Protein AF-A0A3B0PJZ3-F1 (afdb_monomer)

Sequence (294 aa):
MEQTSKESIKQNYGLALLFCLISIWLLGYVFIRQQLILVLVLSAVFCGIHLFLFSYKISIPIILVFSLFVVYYFVYGYFQLEGISFKNLLDKIPKQYDLRMVIIDYLNTNPNKQSRGLLLLTLFNIKNNDNRLLYNHILNLSIAHLLVISGLHLSLINLLILRIFKNYKITGNFVSFSCLLFYSYLLNFSYGVLRVLLCLVLNLIFKRFFKNKNYKLISIASSGIILLFLNPYAFNNYSYILSYLSILVIYAIFQIKKLNNFVKSILASVVINFVLSGLIINGYGRINLLTIFW

Solvent-accessible surface area (backbone atoms only — not comparable to full-atom values): 15840 Å² total; per-residue (Å²): 124,65,66,65,54,54,54,56,51,31,68,34,63,27,59,54,39,41,53,49,41,52,53,53,44,55,43,50,61,38,51,80,69,67,39,62,68,58,42,53,52,54,51,52,52,48,52,53,52,40,53,71,61,28,37,63,88,58,27,53,62,50,51,49,56,49,50,53,49,54,53,50,49,54,52,43,64,73,68,61,51,85,78,66,42,78,62,58,58,56,70,68,52,58,62,94,75,33,65,56,51,52,53,51,55,59,47,62,68,48,84,52,49,62,62,36,21,49,50,37,26,50,75,43,61,45,86,46,85,61,24,44,66,61,49,49,52,33,49,65,49,45,46,44,73,79,53,36,78,42,31,62,58,54,49,50,53,42,52,51,42,40,59,74,26,59,90,42,59,70,59,20,50,51,51,34,50,51,54,51,50,55,53,27,58,52,43,64,55,42,59,29,42,45,41,47,56,41,28,55,56,37,36,60,54,34,48,72,77,38,86,51,95,48,29,62,46,36,16,49,26,49,29,52,48,51,46,38,71,66,33,64,71,41,66,77,35,64,52,38,46,55,56,55,53,44,51,52,44,41,54,61,42,69,64,47,79,92,55,55,72,68,59,34,53,52,52,28,38,54,51,39,37,57,64,47,43,61,56,40,37,75,74,68,73,61,87,42,84,52,41,72,78,103

InterPro domains:
  IPR004477 ComEC/Rec2-related protein [PF03772] (138-287)
  IPR004477 ComEC/Rec2-related protein [TIGR00360] (143-292)
  IPR052159 Bacterial competence-related DNA uptake protein [PTHR30619] (109-258)

Organism: Mycoplasmoides gallisepticum (NCBI:txid2096)

Secondary structure (DSSP, 8-state):
--HHHHHHHHT-HHHHHHHHHHHHHHHHHHHHTT-HHHHHHHHHHHHHHHHHHS-HHHHHHHHHHHHHHHHHHHHHHHTTGGG--HHHHHTTS-GGG-HHHHHHHHHHT-S-HHHHHHHHHHHH----TTTHHHHHHHHHTT-HHHHS--HHHHHHHHHHHHHHTTT-HHHHHHHHHHHHHHHHHHTTT-HHHHHHHHHHHHHHHHHHH--STTHHHHHHHHHHHHHHHH-GGGGG-HHHHHHHHHHHHHHHHHT-TTS-HHHHHHHHHHHHHHHHHHHHHHHHS---GGGGG-

pLDDT: mean 79.63, std 10.43, range [33.59, 95.12]

Structure (mmCIF, N/CA/C/O backbone):
data_AF-A0A3B0PJZ3-F1
#
_entry.id   AF-A0A3B0PJZ3-F1
#
loop_
_atom_site.group_PDB
_atom_site.id
_atom_site.type_symbol
_atom_site.label_atom_id
_atom_site.label_alt_id
_atom_site.label_comp_id
_atom_site.label_asym_id
_atom_site.label_entity_id
_atom_site.label_seq_id
_atom_site.pdbx_PDB_ins_code
_atom_site.Cartn_x
_atom_site.Cartn_y
_atom_site.Cartn_z
_atom_site.occupancy
_atom_site.B_iso_or_equiv
_atom_site.auth_seq_id
_atom_site.auth_comp_id
_atom_site.auth_asym_id
_atom_site.auth_atom_id
_atom_site.pdbx_PDB_model_num
ATOM 1 N N . MET A 1 1 ? -11.511 4.856 35.136 1.00 42.50 1 MET A N 1
ATOM 2 C CA . MET A 1 1 ? -10.821 5.254 33.880 1.00 42.50 1 MET A CA 1
ATOM 3 C C . MET A 1 1 ? -10.259 4.067 33.079 1.00 42.50 1 MET A C 1
ATOM 5 O O . MET A 1 1 ? -10.087 4.199 31.875 1.00 42.50 1 MET A O 1
ATOM 9 N N . GLU A 1 2 ? -10.011 2.908 33.702 1.00 35.28 2 GLU A N 1
ATOM 10 C CA . GLU A 1 2 ? -9.532 1.679 33.033 1.00 35.28 2 GLU A CA 1
ATOM 11 C C . GLU A 1 2 ? -10.647 0.793 32.441 1.00 35.28 2 GLU A C 1
ATOM 13 O O . GLU A 1 2 ? -10.456 0.155 31.408 1.00 35.28 2 GLU A O 1
ATOM 18 N N . GLN A 1 3 ? -11.844 0.780 33.039 1.00 33.59 3 GLN A N 1
ATOM 19 C CA . GLN A 1 3 ? -12.990 0.037 32.490 1.00 33.59 3 GLN A CA 1
ATOM 20 C C . GLN A 1 3 ? -13.442 0.592 31.130 1.00 33.59 3 GLN A C 1
ATOM 22 O O . GLN A 1 3 ? -13.688 -0.174 30.201 1.00 33.59 3 GLN A O 1
ATOM 27 N N . THR A 1 4 ? -13.416 1.918 30.958 1.00 44.09 4 THR A N 1
ATOM 28 C CA . THR A 1 4 ? -13.804 2.571 29.699 1.00 44.09 4 THR A CA 1
ATOM 29 C C . THR A 1 4 ? -12.812 2.314 28.558 1.00 44.09 4 THR A C 1
ATOM 31 O O . THR A 1 4 ? -13.204 2.320 27.391 1.00 44.09 4 THR A O 1
ATOM 34 N N . SER A 1 5 ? -11.531 2.041 28.849 1.00 52.41 5 SER A N 1
ATOM 35 C CA . SER A 1 5 ? -10.544 1.688 27.819 1.00 52.41 5 SER A CA 1
ATOM 36 C C . SER A 1 5 ? -10.672 0.225 27.376 1.00 52.41 5 SER A C 1
ATOM 38 O O . SER A 1 5 ? -10.665 -0.036 26.171 1.00 52.41 5 SER A O 1
ATOM 40 N N . LYS A 1 6 ? -10.878 -0.721 28.305 1.00 50.84 6 LYS A N 1
ATOM 41 C CA . LYS A 1 6 ? -11.103 -2.143 27.978 1.00 50.84 6 LYS A CA 1
ATOM 42 C C . LYS A 1 6 ? -12.397 -2.371 27.191 1.00 50.84 6 LYS A C 1
ATOM 44 O O . LYS A 1 6 ? -12.385 -3.128 26.220 1.00 50.84 6 LYS A O 1
ATOM 49 N N . GLU A 1 7 ? -13.485 -1.684 27.537 1.00 53.22 7 GLU A N 1
ATOM 50 C CA . GLU A 1 7 ? -14.736 -1.744 26.763 1.00 53.22 7 GLU A CA 1
ATOM 51 C C . GLU A 1 7 ? -14.574 -1.168 25.349 1.00 53.22 7 GLU A C 1
ATOM 53 O O . GLU A 1 7 ? -15.080 -1.747 24.385 1.00 53.22 7 GLU A O 1
ATOM 58 N N . SER A 1 8 ? -13.781 -0.097 25.196 1.00 60.38 8 SER A N 1
ATOM 59 C CA . SER A 1 8 ? -13.500 0.504 23.884 1.00 60.38 8 SER A CA 1
ATOM 60 C C . SER A 1 8 ? -12.724 -0.420 22.937 1.00 60.38 8 SER A C 1
ATOM 62 O O . SER A 1 8 ? -12.911 -0.351 21.722 1.00 60.38 8 SER A O 1
ATOM 64 N N . ILE A 1 9 ? -11.881 -1.311 23.475 1.00 59.50 9 ILE A N 1
ATOM 65 C CA . ILE A 1 9 ? -11.122 -2.297 22.690 1.00 59.50 9 ILE A CA 1
ATOM 66 C C . ILE A 1 9 ? -12.021 -3.482 22.318 1.00 59.50 9 ILE A C 1
ATOM 68 O O . ILE A 1 9 ? -12.052 -3.876 21.151 1.00 59.50 9 ILE A O 1
ATOM 72 N N . LYS A 1 10 ? -12.821 -3.990 23.269 1.00 60.56 10 LYS A N 1
ATOM 73 C CA . LYS A 1 10 ? -13.720 -5.142 23.057 1.00 60.56 10 LYS A CA 1
ATOM 74 C C . LYS A 1 10 ? -14.783 -4.924 21.973 1.00 60.56 10 LYS A C 1
ATOM 76 O O . LYS A 1 10 ? -15.317 -5.910 21.458 1.00 60.56 10 LYS A O 1
ATOM 81 N N . GLN A 1 11 ? -15.087 -3.668 21.635 1.00 66.44 11 GLN A N 1
ATOM 82 C CA . GLN A 1 11 ? -16.048 -3.283 20.592 1.00 66.44 11 GLN A CA 1
ATOM 83 C C . GLN A 1 11 ? -15.396 -2.739 19.303 1.00 66.44 11 GLN A C 1
ATOM 85 O O . GLN A 1 11 ? -16.087 -2.244 18.408 1.00 66.44 11 GLN A O 1
ATOM 90 N N . ASN A 1 12 ? -14.067 -2.811 19.168 1.00 72.38 12 ASN A N 1
ATOM 91 C CA . ASN A 1 12 ? -13.367 -2.226 18.028 1.00 72.38 12 ASN A CA 1
ATOM 92 C C . ASN A 1 12 ? -13.223 -3.203 16.846 1.00 72.38 12 ASN A C 1
ATOM 94 O O . ASN A 1 12 ? -12.200 -3.865 16.678 1.00 72.38 12 ASN A O 1
ATOM 98 N N . TYR A 1 13 ? -14.231 -3.217 15.972 1.00 70.38 13 TYR A N 1
ATOM 99 C CA . TYR A 1 13 ? -14.267 -4.025 14.743 1.00 70.38 13 TYR A CA 1
ATOM 100 C C . TYR A 1 13 ? -13.044 -3.851 13.826 1.00 70.38 13 TYR A C 1
ATOM 102 O O . TYR A 1 13 ? -12.601 -4.811 13.204 1.00 70.38 13 TYR A O 1
ATOM 110 N N . GLY A 1 14 ? -12.477 -2.641 13.736 1.00 67.19 14 GLY A N 1
ATOM 111 C CA . GLY A 1 14 ? -11.299 -2.390 12.898 1.00 67.19 14 GLY A CA 1
ATOM 112 C C . GLY A 1 14 ? -10.047 -3.087 13.430 1.00 67.19 14 GLY A C 1
ATOM 113 O O . GLY A 1 14 ? -9.287 -3.660 12.658 1.00 67.19 14 GLY A O 1
ATOM 114 N N . LEU A 1 15 ? -9.870 -3.085 14.753 1.00 71.19 15 LEU A N 1
ATOM 115 C CA . LEU A 1 15 ? -8.796 -3.814 15.432 1.00 71.19 15 LEU A CA 1
ATOM 116 C C . LEU A 1 15 ? -8.931 -5.321 15.255 1.00 71.19 15 LEU A C 1
ATOM 118 O O . LEU A 1 15 ? -7.950 -5.993 14.953 1.00 71.19 15 LEU A O 1
ATOM 122 N N . ALA A 1 16 ? -10.148 -5.827 15.421 1.00 71.69 16 ALA A N 1
ATOM 123 C CA . ALA A 1 16 ? -10.442 -7.244 15.291 1.00 71.69 16 ALA A CA 1
ATOM 124 C C . ALA A 1 16 ? -10.154 -7.752 13.865 1.00 71.69 16 ALA A C 1
ATOM 126 O O . ALA A 1 16 ? -9.471 -8.756 13.679 1.00 71.69 16 ALA A O 1
ATOM 127 N N . LEU A 1 17 ? -10.565 -6.995 12.840 1.00 73.44 17 LEU A N 1
ATOM 128 C CA . LEU A 1 17 ? -10.257 -7.322 11.444 1.00 73.44 17 LEU A CA 1
ATOM 129 C C . LEU A 1 17 ? -8.764 -7.219 11.116 1.00 73.44 17 LEU A C 1
ATOM 131 O O . LEU A 1 17 ? -8.256 -8.033 10.350 1.00 73.44 17 LEU A O 1
ATOM 135 N N . LEU A 1 18 ? -8.048 -6.246 11.685 1.00 72.38 18 LEU A N 1
ATOM 136 C CA . LEU A 1 18 ? -6.593 -6.164 11.534 1.00 72.38 18 LEU A CA 1
ATOM 137 C C . LEU A 1 18 ? -5.899 -7.378 12.160 1.00 72.38 18 LEU A C 1
ATOM 139 O O . LEU A 1 18 ? -4.996 -7.943 11.549 1.00 72.38 18 LEU A O 1
ATOM 143 N N . PHE A 1 19 ? -6.349 -7.809 13.340 1.00 74.19 19 PHE A N 1
ATOM 144 C CA . PHE A 1 19 ? -5.836 -9.010 13.994 1.00 74.19 19 PHE A CA 1
ATOM 145 C C . PHE A 1 19 ? -6.105 -10.266 13.149 1.00 74.19 19 PHE A C 1
ATOM 147 O O . PHE A 1 19 ? -5.211 -11.088 12.953 1.00 74.19 19 PHE A O 1
ATOM 154 N N . CYS A 1 20 ? -7.298 -10.363 12.555 1.00 75.38 20 CYS A N 1
ATOM 155 C CA . CYS A 1 20 ? -7.634 -11.409 11.592 1.00 75.38 20 CYS A CA 1
ATOM 156 C C . CYS A 1 20 ? -6.710 -11.390 10.367 1.00 75.38 20 CYS A C 1
ATOM 158 O O . CYS A 1 20 ? -6.125 -12.413 10.025 1.00 75.38 20 CYS A O 1
ATOM 160 N N . LEU A 1 21 ? -6.475 -10.229 9.756 1.00 75.94 21 LEU A N 1
ATOM 161 C CA . LEU A 1 21 ? -5.569 -10.115 8.612 1.00 75.94 21 LEU A CA 1
ATOM 162 C C . LEU A 1 21 ? -4.146 -10.606 8.933 1.00 75.94 21 LEU A C 1
ATOM 164 O O . LEU A 1 21 ? -3.554 -11.309 8.117 1.00 75.94 21 LEU A O 1
ATOM 168 N N . ILE A 1 22 ? -3.610 -10.286 10.118 1.00 73.38 22 ILE A N 1
ATOM 169 C CA . ILE A 1 22 ? -2.287 -10.771 10.557 1.00 73.38 22 ILE A CA 1
ATOM 170 C C . ILE A 1 22 ? -2.285 -12.291 10.686 1.00 73.38 22 ILE A C 1
ATOM 172 O O . ILE A 1 22 ? -1.360 -12.954 10.225 1.00 73.38 22 ILE A O 1
ATOM 176 N N . SER A 1 23 ? -3.319 -12.848 11.312 1.00 71.19 23 SER A N 1
ATOM 177 C CA . SER A 1 23 ? -3.411 -14.293 11.512 1.00 71.19 23 SER A CA 1
ATOM 178 C C . SER A 1 23 ? -3.513 -15.059 10.194 1.00 71.19 23 SER A C 1
ATOM 180 O O . SER A 1 23 ? -2.847 -16.078 10.027 1.00 71.19 23 SER A O 1
ATOM 182 N N . ILE A 1 24 ? -4.265 -14.526 9.226 1.00 73.75 24 ILE A N 1
ATOM 183 C CA . ILE A 1 24 ? -4.358 -15.089 7.879 1.00 73.75 24 ILE A CA 1
ATOM 184 C C . ILE A 1 24 ? -2.993 -15.013 7.187 1.00 73.75 24 ILE A C 1
ATOM 186 O O . ILE A 1 24 ? -2.567 -15.980 6.562 1.00 73.75 24 ILE A O 1
ATOM 190 N N . TRP A 1 25 ? -2.281 -13.892 7.325 1.00 72.62 25 TRP A N 1
ATOM 191 C CA . TRP A 1 25 ? -0.941 -13.734 6.760 1.00 72.62 25 TRP A CA 1
ATOM 192 C C . TRP A 1 25 ? 0.058 -14.758 7.329 1.00 72.62 25 TRP A C 1
ATOM 194 O O . TRP A 1 25 ? 0.773 -15.405 6.562 1.00 72.62 25 TRP A O 1
ATOM 204 N N . LEU A 1 26 ? 0.060 -14.964 8.652 1.00 69.50 26 LEU A N 1
ATOM 205 C CA . LEU A 1 26 ? 0.905 -15.963 9.319 1.00 69.50 26 LEU A CA 1
ATOM 206 C C . LEU A 1 26 ? 0.589 -17.392 8.856 1.00 69.50 26 LEU A C 1
ATOM 208 O O . LEU A 1 26 ? 1.503 -18.175 8.608 1.00 69.50 26 LEU A O 1
ATOM 212 N N . LEU A 1 27 ? -0.691 -17.728 8.693 1.00 68.69 27 LEU A N 1
ATOM 213 C CA . LEU A 1 27 ? -1.106 -19.044 8.198 1.00 68.69 27 LEU A CA 1
ATOM 214 C C . LEU A 1 27 ? -0.755 -19.263 6.731 1.00 68.69 27 LEU A C 1
ATOM 216 O O . LEU A 1 27 ? -0.314 -20.356 6.378 1.00 68.69 27 LEU A O 1
ATOM 220 N N . GLY A 1 28 ? -0.888 -18.220 5.908 1.00 68.00 28 GLY A N 1
ATOM 221 C CA . GLY A 1 28 ? -0.392 -18.189 4.534 1.00 68.00 28 GLY A CA 1
ATOM 222 C C . GLY A 1 28 ? 1.058 -18.663 4.462 1.00 68.00 28 GLY A C 1
ATOM 223 O O . GLY A 1 28 ? 1.383 -19.636 3.781 1.00 68.00 28 GLY A O 1
ATOM 224 N N . TYR A 1 29 ? 1.919 -18.027 5.260 1.00 68.44 29 TYR A N 1
ATOM 225 C CA . TYR A 1 29 ? 3.343 -18.349 5.317 1.00 68.44 29 TYR A CA 1
ATOM 226 C C . TYR A 1 29 ? 3.628 -19.804 5.734 1.00 68.44 29 TYR A C 1
ATOM 228 O O . TYR A 1 29 ? 4.496 -20.459 5.153 1.00 68.44 29 TYR A O 1
ATOM 236 N N . VAL A 1 30 ? 2.893 -20.328 6.718 1.00 68.44 30 VAL A N 1
ATOM 237 C CA . VAL A 1 30 ? 3.093 -21.689 7.248 1.00 68.44 30 VAL A CA 1
ATOM 238 C C . VAL A 1 30 ? 2.588 -22.777 6.295 1.00 68.44 30 VAL A C 1
ATOM 240 O O . VAL A 1 30 ? 3.212 -23.833 6.177 1.00 68.44 30 VAL A O 1
ATOM 243 N N . PHE A 1 31 ? 1.496 -22.538 5.576 1.00 67.50 31 PHE A N 1
ATOM 244 C CA . PHE A 1 31 ? 0.949 -23.519 4.637 1.00 67.50 31 PHE A CA 1
ATOM 245 C C . PHE A 1 31 ? 1.859 -23.766 3.430 1.00 67.50 31 PHE A C 1
ATOM 247 O O . PHE A 1 31 ? 1.976 -24.909 3.003 1.00 67.50 31 PHE A O 1
ATOM 254 N N . ILE A 1 32 ? 2.556 -22.744 2.901 1.00 64.38 32 ILE A N 1
ATOM 255 C CA . ILE A 1 32 ? 3.547 -22.954 1.821 1.00 64.38 32 ILE A CA 1
ATOM 256 C C . ILE A 1 32 ? 4.638 -23.934 2.257 1.00 64.38 32 ILE A C 1
ATOM 258 O O . ILE A 1 32 ? 5.158 -24.695 1.446 1.00 64.38 32 ILE A O 1
ATOM 262 N N . ARG A 1 33 ? 4.975 -23.945 3.549 1.00 68.25 33 ARG A N 1
ATOM 263 C CA . ARG A 1 33 ? 5.949 -24.877 4.129 1.00 68.25 33 ARG A CA 1
ATOM 264 C C . ARG A 1 33 ? 5.360 -26.277 4.370 1.00 68.25 33 ARG A C 1
ATOM 266 O O . ARG A 1 33 ? 6.049 -27.109 4.948 1.00 68.25 33 ARG A O 1
ATOM 273 N N . GLN A 1 34 ? 4.108 -26.524 3.966 1.00 66.50 34 GLN A N 1
ATOM 274 C CA . GLN A 1 34 ? 3.351 -27.772 4.132 1.00 66.50 34 GLN A CA 1
ATOM 275 C C . GLN A 1 34 ? 3.249 -28.267 5.588 1.00 66.50 34 GLN A C 1
ATOM 277 O O . GLN A 1 34 ? 3.034 -29.448 5.852 1.00 66.50 34 GLN A O 1
ATOM 282 N N . GLN A 1 35 ? 3.356 -27.367 6.570 1.00 72.88 35 GLN A N 1
ATOM 283 C CA . GLN A 1 35 ? 3.294 -27.720 7.991 1.00 72.88 35 GLN A CA 1
ATOM 284 C C . GLN A 1 35 ? 1.852 -27.678 8.519 1.00 72.88 35 GLN A C 1
ATOM 286 O O . GLN A 1 35 ? 1.493 -26.817 9.322 1.00 72.88 35 GLN A O 1
ATOM 291 N N . LEU A 1 36 ? 1.013 -28.619 8.077 1.00 69.94 36 LEU A N 1
ATOM 292 C CA . LEU A 1 36 ? -0.428 -28.657 8.391 1.00 69.94 36 LEU A CA 1
ATOM 293 C C . LEU A 1 36 ? -0.742 -28.656 9.898 1.00 69.94 36 LEU A C 1
ATOM 295 O O . LEU A 1 36 ? -1.679 -27.994 10.338 1.00 69.94 36 LEU A O 1
ATOM 299 N N . ILE A 1 37 ? 0.070 -29.340 10.707 1.00 72.69 37 ILE A N 1
ATOM 300 C CA . ILE A 1 37 ? -0.100 -29.371 12.169 1.00 72.69 37 ILE A CA 1
ATOM 301 C C . ILE A 1 37 ? 0.100 -27.971 12.763 1.00 72.69 37 ILE A C 1
ATOM 303 O O . ILE A 1 37 ? -0.683 -27.533 13.603 1.00 72.69 37 ILE A O 1
ATOM 307 N N . LEU A 1 38 ? 1.106 -27.233 12.287 1.00 74.69 38 LEU A N 1
ATOM 308 C CA . LEU A 1 38 ? 1.380 -25.878 12.757 1.00 74.69 38 LEU A CA 1
ATOM 309 C C . LEU A 1 38 ? 0.262 -24.905 12.346 1.00 74.69 38 LEU A C 1
ATOM 311 O O . LEU A 1 38 ? -0.098 -24.033 13.135 1.00 74.69 38 LEU A O 1
ATOM 315 N N . VAL A 1 39 ? -0.338 -25.094 11.163 1.00 73.31 39 VAL A N 1
ATOM 316 C CA . VAL A 1 39 ? -1.534 -24.348 10.723 1.00 73.31 39 VAL A CA 1
ATOM 317 C C . VAL A 1 39 ? -2.684 -24.550 11.713 1.00 73.31 39 VAL A C 1
ATOM 319 O O . VAL A 1 39 ? -3.269 -23.573 12.183 1.00 73.31 39 VAL A O 1
ATOM 322 N N . LEU A 1 40 ? -2.977 -25.799 12.087 1.00 74.38 40 LEU A N 1
ATOM 323 C CA . LEU A 1 40 ? -4.051 -26.115 13.034 1.00 74.38 40 LEU A CA 1
ATOM 324 C C . LEU A 1 40 ? -3.779 -25.525 14.425 1.00 74.38 40 LEU A C 1
ATOM 326 O O . LEU A 1 40 ? -4.654 -24.862 14.985 1.00 74.38 40 LEU A O 1
ATOM 330 N N . VAL A 1 41 ? -2.560 -25.671 14.950 1.00 79.19 41 VAL A N 1
ATOM 331 C CA . VAL A 1 41 ? -2.178 -25.107 16.256 1.00 79.19 41 VAL A CA 1
ATOM 332 C C . VAL A 1 41 ? -2.304 -23.580 16.259 1.00 79.19 41 VAL A C 1
ATOM 334 O O . VAL A 1 41 ? -2.945 -23.018 17.147 1.00 79.19 41 VAL A O 1
ATOM 337 N N . LEU A 1 42 ? -1.765 -22.894 15.246 1.00 77.88 42 LEU A N 1
ATOM 338 C CA . LEU A 1 42 ? -1.856 -21.433 15.149 1.00 77.88 42 LEU A CA 1
ATOM 339 C C . LEU A 1 42 ? -3.301 -20.954 14.978 1.00 77.88 42 LEU A C 1
ATOM 341 O O . LEU A 1 42 ? -3.671 -19.923 15.539 1.00 77.88 42 LEU A O 1
ATOM 345 N N . SER A 1 43 ? -4.129 -21.710 14.253 1.00 75.44 43 SER A N 1
ATOM 346 C CA . SER A 1 43 ? -5.551 -21.399 14.089 1.00 75.44 43 SER A CA 1
ATOM 347 C C . SER A 1 43 ? -6.320 -21.479 15.417 1.00 75.44 43 SER A C 1
ATOM 349 O O . SER A 1 43 ? -7.117 -20.587 15.718 1.00 75.44 43 SER A O 1
ATOM 351 N N . ALA A 1 44 ? -6.021 -22.479 16.255 1.00 76.62 44 ALA A N 1
ATOM 352 C CA . ALA A 1 44 ? -6.618 -22.634 17.579 1.00 76.62 44 ALA A CA 1
ATOM 353 C C . ALA A 1 44 ? -6.172 -21.513 18.532 1.00 76.62 44 ALA A C 1
ATOM 355 O O . ALA A 1 44 ? -7.006 -20.891 19.197 1.00 76.62 44 ALA A O 1
ATOM 356 N N . VAL A 1 45 ? -4.871 -21.193 18.534 1.00 81.44 45 VAL A N 1
ATOM 357 C CA . VAL A 1 45 ? -4.308 -20.075 19.308 1.00 81.44 45 VAL A CA 1
ATOM 358 C C . VAL A 1 45 ? -4.953 -18.750 18.894 1.00 81.44 45 VAL A C 1
ATOM 360 O O . VAL A 1 45 ? -5.364 -17.972 19.756 1.00 81.44 45 VAL A O 1
ATOM 363 N N . PHE A 1 46 ? -5.117 -18.505 17.590 1.00 80.25 46 PHE A N 1
ATOM 364 C CA . PHE A 1 46 ? -5.793 -17.309 17.088 1.00 80.25 46 PHE A CA 1
ATOM 365 C C . PHE A 1 46 ? -7.236 -17.207 17.591 1.00 80.25 46 PHE A C 1
ATOM 367 O O . PHE A 1 46 ? -7.618 -16.161 18.120 1.00 80.25 46 PHE A O 1
ATOM 374 N N . CYS A 1 47 ? -8.024 -18.280 17.471 1.00 77.38 47 CYS A N 1
ATOM 375 C CA . CYS A 1 47 ? -9.413 -18.286 17.930 1.00 77.38 47 CYS A CA 1
ATOM 376 C C . CYS A 1 47 ? -9.508 -17.988 19.435 1.00 77.38 47 CYS A C 1
ATOM 378 O O . CYS A 1 47 ? -10.325 -17.160 19.846 1.00 77.38 47 CYS A O 1
ATOM 380 N N . GLY A 1 48 ? -8.627 -18.593 20.241 1.00 76.56 48 GLY A N 1
ATOM 381 C CA . GLY A 1 48 ? -8.544 -18.343 21.682 1.00 76.56 48 GLY A CA 1
ATOM 382 C C . GLY A 1 48 ? -8.205 -16.888 22.017 1.00 76.56 48 GLY A C 1
ATOM 383 O O . GLY A 1 48 ? -8.925 -16.243 22.784 1.00 76.56 48 GLY A O 1
ATOM 384 N N . ILE A 1 49 ? -7.162 -16.328 21.393 1.00 79.12 49 ILE A N 1
ATOM 385 C CA . ILE A 1 49 ? -6.758 -14.928 21.609 1.00 79.12 49 ILE A CA 1
ATOM 386 C C . ILE A 1 49 ? -7.863 -13.963 21.161 1.00 79.12 49 ILE A C 1
ATOM 388 O O . ILE A 1 49 ? -8.137 -12.972 21.840 1.00 79.12 49 ILE A O 1
ATOM 392 N N . HIS A 1 50 ? -8.536 -14.242 20.044 1.00 79.38 50 HIS A N 1
ATOM 393 C CA . HIS A 1 50 ? -9.585 -13.368 19.528 1.00 79.38 50 HIS A CA 1
ATOM 394 C C . HIS A 1 50 ? -10.816 -13.338 20.449 1.00 79.38 50 HIS A C 1
ATOM 396 O O . HIS A 1 50 ? -11.359 -12.262 20.711 1.00 79.38 50 HIS A O 1
ATOM 402 N N . LEU A 1 51 ? -11.236 -14.489 20.985 1.00 80.31 51 LEU A N 1
ATOM 403 C CA . LEU A 1 51 ? -12.308 -14.571 21.988 1.00 80.31 51 LEU A CA 1
ATOM 404 C C . LEU A 1 51 ? -11.935 -13.875 23.305 1.00 80.31 51 LEU A C 1
ATOM 406 O O . LEU A 1 51 ? -12.806 -13.309 23.962 1.00 80.31 51 LEU A O 1
ATOM 410 N N . PHE A 1 52 ? -10.651 -13.877 23.670 1.00 80.12 52 PHE A N 1
ATOM 411 C CA . PHE A 1 52 ? -10.156 -13.182 24.857 1.00 80.12 52 PHE A CA 1
ATOM 412 C C . PHE A 1 52 ? -10.138 -11.652 24.687 1.00 80.12 52 PHE A C 1
ATOM 414 O O . PHE A 1 52 ? -10.564 -10.913 25.580 1.00 80.12 52 PHE A O 1
ATOM 421 N N . LEU A 1 53 ? -9.659 -11.164 23.537 1.00 74.56 53 LEU A N 1
ATOM 422 C CA . LEU A 1 53 ? -9.484 -9.731 23.274 1.00 74.56 53 LEU A CA 1
ATOM 423 C C . LEU A 1 53 ? -10.789 -9.011 22.896 1.00 74.56 53 LEU A C 1
ATOM 425 O O . LEU A 1 53 ? -10.960 -7.840 23.247 1.00 74.56 53 LEU A O 1
ATOM 429 N N . PHE A 1 54 ? -11.709 -9.681 22.196 1.00 80.00 54 PHE A N 1
ATOM 430 C CA . PHE A 1 54 ? -12.911 -9.062 21.627 1.00 80.00 54 PHE A CA 1
ATOM 431 C C . PHE A 1 54 ? -14.202 -9.714 22.122 1.00 80.00 54 PHE A C 1
ATOM 433 O O . PHE A 1 54 ? -14.240 -10.875 22.515 1.00 80.00 54 PHE A O 1
ATOM 440 N N . SER A 1 55 ? -15.299 -8.953 22.096 1.00 78.88 55 SER A N 1
ATOM 441 C CA . SER A 1 55 ? -16.618 -9.491 22.450 1.00 78.88 55 SER A CA 1
ATOM 442 C C . SER A 1 55 ? -17.066 -10.595 21.482 1.00 78.88 55 SER A C 1
ATOM 444 O O . SER A 1 55 ? -16.779 -10.533 20.287 1.00 78.88 55 SER A O 1
ATOM 446 N N . TYR A 1 56 ? -17.831 -11.579 21.973 1.00 77.62 56 TYR A N 1
ATOM 447 C CA . TYR A 1 56 ? -18.299 -12.722 21.171 1.00 77.62 56 TYR A CA 1
ATOM 448 C C . TYR A 1 56 ? -19.046 -12.302 19.892 1.00 77.62 56 TYR A C 1
ATOM 450 O O . TYR A 1 56 ? -18.880 -12.931 18.852 1.00 77.62 56 TYR A O 1
ATOM 458 N N . LYS A 1 57 ? -19.795 -11.188 19.934 1.00 76.38 57 LYS A N 1
ATOM 459 C CA . LYS A 1 57 ? -20.503 -10.619 18.772 1.00 76.38 57 LYS A CA 1
ATOM 460 C C . LYS A 1 57 ? -19.561 -10.238 17.623 1.00 76.38 57 LYS A C 1
ATOM 462 O O . LYS A 1 57 ? -19.973 -10.267 16.470 1.00 76.38 57 LYS A O 1
ATOM 467 N N . ILE A 1 58 ? -18.316 -9.877 17.937 1.00 78.69 58 ILE A N 1
ATOM 468 C CA . ILE A 1 58 ? -17.267 -9.534 16.967 1.00 78.69 58 ILE A CA 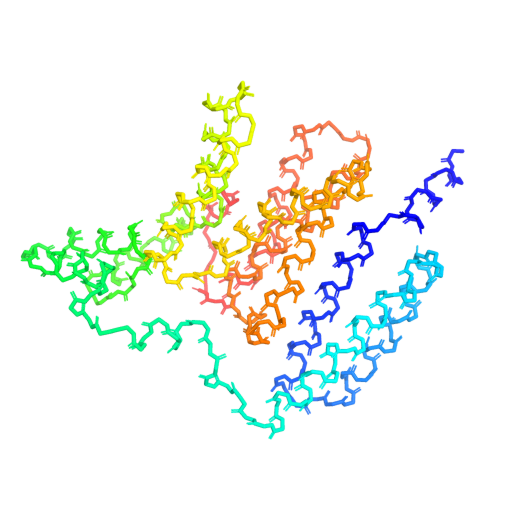1
ATOM 469 C C . ILE A 1 58 ? -16.422 -10.765 16.634 1.00 78.69 58 ILE A C 1
ATOM 471 O O . ILE A 1 58 ? -16.082 -10.987 15.476 1.00 78.69 58 ILE A O 1
ATOM 475 N N . SER A 1 59 ? -16.096 -11.575 17.640 1.00 78.06 59 SER A N 1
ATOM 476 C CA . SER A 1 59 ? -15.208 -12.727 17.480 1.00 78.06 59 SER A CA 1
ATOM 477 C C . SER A 1 59 ? -15.802 -13.829 16.616 1.00 78.06 59 SER A C 1
ATOM 479 O O . SER A 1 59 ? -15.108 -14.334 15.743 1.00 78.06 59 SER A O 1
ATOM 481 N N . ILE A 1 60 ? -17.080 -14.167 16.798 1.00 79.62 60 ILE A N 1
ATOM 482 C CA . ILE A 1 60 ? -17.737 -15.242 16.041 1.00 79.62 60 ILE A CA 1
ATOM 483 C C . ILE A 1 60 ? -17.690 -15.004 14.519 1.00 79.62 60 ILE A C 1
ATOM 485 O O . ILE A 1 60 ? -17.178 -15.876 13.817 1.00 79.62 60 ILE A O 1
ATOM 489 N N . PRO A 1 61 ? -18.146 -13.856 13.968 1.00 80.50 61 PRO A N 1
ATOM 490 C CA . PRO A 1 61 ? -18.106 -13.652 12.519 1.00 80.50 61 PRO A CA 1
ATOM 491 C C . PRO A 1 61 ? -16.675 -13.610 11.969 1.00 80.50 61 PRO A C 1
ATOM 493 O O . PRO A 1 61 ? -16.437 -14.071 10.856 1.00 80.50 61 PRO A O 1
ATOM 496 N N . ILE A 1 62 ? -15.708 -13.104 12.739 1.00 79.44 62 ILE A N 1
ATOM 497 C CA . ILE A 1 62 ? -14.305 -13.049 12.308 1.00 79.44 62 ILE A CA 1
ATOM 498 C C . ILE A 1 62 ? -13.673 -14.440 12.278 1.00 79.44 62 ILE A C 1
ATOM 500 O O . ILE A 1 62 ? -12.997 -14.778 11.309 1.00 79.44 62 ILE A O 1
ATOM 504 N N . ILE A 1 63 ? -13.928 -15.263 13.296 1.00 81.12 63 ILE A N 1
ATOM 505 C CA . ILE A 1 63 ? -13.491 -16.663 13.326 1.00 81.12 63 ILE A CA 1
ATOM 506 C C . ILE A 1 63 ? -14.128 -17.443 12.170 1.00 81.12 63 ILE A C 1
ATOM 508 O O . ILE A 1 63 ? -13.456 -18.259 11.547 1.00 81.12 63 ILE A O 1
ATOM 512 N N . LEU A 1 64 ? -15.384 -17.152 11.820 1.00 84.44 64 LEU A N 1
ATOM 513 C CA . LEU A 1 64 ? -16.048 -17.773 10.675 1.00 84.44 64 LEU A CA 1
ATOM 514 C C . LEU A 1 64 ? -15.351 -17.401 9.356 1.00 84.44 64 LEU A C 1
ATOM 516 O O . LEU A 1 64 ? -14.959 -18.296 8.609 1.00 84.44 64 LEU A O 1
ATOM 520 N N . VAL A 1 65 ? -15.105 -16.111 9.098 1.00 80.50 65 VAL A N 1
ATOM 521 C CA . VAL A 1 65 ? -14.347 -15.656 7.912 1.00 80.50 65 VAL A CA 1
ATOM 522 C C . VAL A 1 65 ? -12.961 -16.299 7.856 1.00 80.50 65 VAL A C 1
ATOM 524 O O . VAL A 1 65 ? -12.517 -16.740 6.798 1.00 80.50 65 VAL A O 1
ATOM 527 N N . PHE A 1 66 ? -12.291 -16.391 8.999 1.00 79.50 66 PHE A N 1
ATOM 528 C CA . PHE A 1 66 ? -10.991 -17.033 9.119 1.00 79.50 66 PHE A CA 1
ATOM 529 C C . PHE A 1 66 ? -11.044 -18.534 8.806 1.00 79.50 66 PHE A C 1
ATOM 531 O O . PHE A 1 66 ? -10.217 -19.029 8.048 1.00 79.50 66 PHE A O 1
ATOM 538 N N . SER A 1 67 ? -12.044 -19.253 9.321 1.00 80.75 67 SER A N 1
ATOM 539 C CA . SER A 1 67 ? -12.234 -20.677 9.027 1.00 80.75 67 SER A CA 1
ATOM 540 C C . SER A 1 67 ? -12.509 -20.924 7.540 1.00 80.75 67 SER A C 1
ATOM 542 O O . SER A 1 67 ? -11.896 -21.810 6.946 1.00 80.75 67 SER A O 1
ATOM 544 N N . LEU A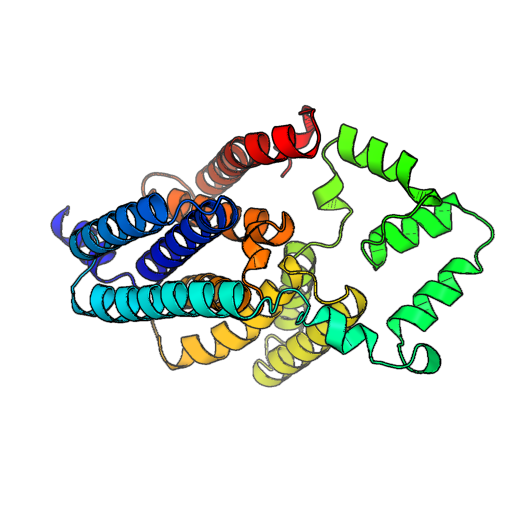 1 68 ? -13.333 -20.079 6.905 1.00 85.19 68 LEU A N 1
ATOM 545 C CA . LEU A 1 68 ? -13.556 -20.106 5.458 1.00 85.19 68 LEU A CA 1
ATOM 546 C C . LEU A 1 68 ? -12.254 -19.883 4.690 1.00 85.19 68 LEU A C 1
ATOM 548 O O . LEU A 1 68 ? -12.029 -20.533 3.674 1.00 85.19 68 LEU A O 1
ATOM 552 N N . PHE A 1 69 ? -11.383 -18.999 5.180 1.00 79.94 69 PHE A N 1
ATOM 553 C CA . PHE A 1 69 ? -10.081 -18.757 4.569 1.00 79.94 69 PHE A CA 1
ATOM 554 C C . PHE A 1 69 ? -9.163 -19.985 4.655 1.00 79.94 69 PHE A C 1
ATOM 556 O O . PHE A 1 69 ? -8.504 -20.334 3.677 1.00 79.94 69 PHE A O 1
ATOM 563 N N . VAL A 1 70 ? -9.140 -20.672 5.801 1.00 78.06 70 VAL A N 1
ATOM 564 C CA . VAL A 1 70 ? -8.368 -21.914 5.965 1.00 78.06 70 VAL A CA 1
ATOM 565 C C . VAL A 1 70 ? -8.862 -22.979 4.986 1.00 78.06 70 VAL A C 1
ATOM 567 O O . VAL A 1 70 ? -8.053 -23.549 4.255 1.00 78.06 70 VAL A O 1
ATOM 570 N N . VAL A 1 71 ? -10.180 -23.198 4.905 1.00 83.62 71 VAL A N 1
ATOM 571 C CA . VAL A 1 71 ? -10.780 -24.144 3.945 1.00 83.62 71 VAL A CA 1
ATOM 572 C C . VAL A 1 71 ? -10.444 -23.751 2.507 1.00 83.62 71 VAL A C 1
ATOM 574 O O . VAL A 1 71 ? -10.007 -24.598 1.730 1.00 83.62 71 VAL A O 1
ATOM 577 N N . TYR A 1 72 ? -10.591 -22.469 2.161 1.00 82.75 72 TYR A N 1
ATOM 578 C CA . TYR A 1 72 ? -10.243 -21.947 0.841 1.00 82.75 72 TYR A CA 1
ATOM 579 C C . TYR A 1 72 ? -8.807 -22.299 0.460 1.00 82.75 72 TYR A C 1
ATOM 581 O O . TYR A 1 72 ? -8.556 -22.724 -0.664 1.00 82.75 72 TYR A O 1
ATOM 589 N N . TYR A 1 73 ? -7.870 -22.185 1.398 1.00 77.19 73 TYR A N 1
ATOM 590 C CA . TYR A 1 73 ? -6.473 -22.442 1.101 1.00 77.19 73 TYR A CA 1
ATOM 591 C C . TYR A 1 73 ? -6.159 -23.926 0.898 1.00 77.19 73 TYR A C 1
ATOM 593 O O . TYR A 1 73 ? -5.424 -24.273 -0.027 1.00 77.19 73 TYR A O 1
ATOM 601 N N . PHE A 1 74 ? -6.793 -24.805 1.681 1.00 77.44 74 PHE A N 1
ATOM 602 C CA . PHE A 1 74 ? -6.754 -26.250 1.439 1.00 77.44 74 PHE A CA 1
ATOM 603 C C . PHE A 1 74 ? -7.280 -26.610 0.047 1.00 77.44 74 PHE A C 1
ATOM 605 O O . PHE A 1 74 ? -6.615 -27.343 -0.684 1.00 77.44 74 PHE A O 1
ATOM 612 N N . VAL A 1 75 ? -8.435 -26.062 -0.341 1.00 81.56 75 VAL A N 1
ATOM 613 C CA . VAL A 1 75 ? -9.028 -26.276 -1.671 1.00 81.56 75 VAL A CA 1
ATOM 614 C C . VAL A 1 75 ? -8.093 -25.754 -2.763 1.00 81.56 75 VAL A C 1
ATOM 616 O O . VAL A 1 75 ? -7.801 -26.467 -3.720 1.00 81.56 75 VAL A O 1
ATOM 619 N N . TYR A 1 76 ? -7.571 -24.538 -2.607 1.00 75.88 76 TYR A N 1
ATOM 620 C CA . TYR A 1 76 ? -6.678 -23.917 -3.584 1.00 75.88 76 TYR A CA 1
ATOM 621 C C . TYR A 1 76 ? -5.394 -24.730 -3.802 1.00 75.88 76 TYR A C 1
ATOM 623 O O . TYR A 1 76 ? -4.975 -24.917 -4.946 1.00 75.88 76 TYR A O 1
ATOM 631 N N . GLY A 1 77 ? -4.794 -25.241 -2.720 1.00 72.75 77 GLY A N 1
ATOM 632 C CA . GLY A 1 77 ? -3.624 -26.119 -2.785 1.00 72.75 77 GLY A CA 1
ATOM 633 C C . GLY A 1 77 ? -3.932 -27.479 -3.415 1.00 72.75 77 GLY A C 1
ATOM 634 O O . GLY A 1 77 ? -3.145 -27.965 -4.223 1.00 72.75 77 GLY A O 1
ATOM 635 N N . TYR A 1 78 ? -5.093 -28.067 -3.108 1.00 75.69 78 TYR A N 1
ATOM 636 C CA . TYR A 1 78 ? -5.518 -29.353 -3.673 1.00 75.69 78 TYR A CA 1
ATOM 637 C C . TYR A 1 78 ? -5.743 -29.283 -5.191 1.00 75.69 78 TYR A C 1
ATOM 639 O O . TYR A 1 78 ? -5.297 -30.161 -5.924 1.00 75.69 78 TYR A O 1
ATOM 647 N N . PHE A 1 79 ? -6.390 -28.218 -5.675 1.00 77.00 79 PHE A N 1
ATOM 648 C CA . PHE A 1 79 ? -6.695 -28.032 -7.099 1.00 77.00 79 PHE A CA 1
ATOM 649 C C . PHE A 1 79 ? -5.562 -27.379 -7.913 1.00 77.00 79 PHE A C 1
ATOM 651 O O . PHE A 1 79 ? -5.758 -27.118 -9.098 1.00 77.00 79 PHE A O 1
ATOM 658 N N . GLN A 1 80 ? -4.399 -27.099 -7.308 1.00 69.06 80 GLN A N 1
ATOM 659 C CA . GLN A 1 80 ? -3.238 -26.481 -7.972 1.00 69.06 80 GLN A CA 1
ATOM 660 C C . GLN A 1 80 ? -3.600 -25.229 -8.795 1.00 69.06 80 GLN A C 1
ATOM 662 O O . GLN A 1 80 ? -3.082 -24.999 -9.888 1.00 69.06 80 GLN A O 1
ATOM 667 N N . LEU A 1 81 ? -4.484 -24.375 -8.267 1.00 64.50 81 LEU A N 1
ATOM 668 C CA . LEU A 1 81 ? -4.994 -23.189 -8.976 1.00 64.50 81 LEU A CA 1
ATOM 669 C C . LEU A 1 81 ? -3.962 -22.050 -9.100 1.00 64.50 81 LEU A C 1
ATOM 671 O O . LEU A 1 81 ? -4.319 -20.902 -9.355 1.00 64.50 81 LEU A O 1
ATOM 675 N N . GLU A 1 82 ? -2.669 -22.350 -8.964 1.00 61.81 82 GLU A N 1
ATOM 676 C CA . GLU A 1 82 ? -1.543 -21.407 -8.948 1.00 61.81 82 GLU A CA 1
ATOM 677 C C . GLU A 1 82 ? -1.494 -20.488 -10.183 1.00 61.81 82 GLU A C 1
ATOM 679 O O . GLU A 1 82 ? -0.954 -19.383 -10.121 1.00 61.81 82 GLU A O 1
ATOM 684 N N . GLY A 1 83 ? -2.115 -20.916 -11.287 1.00 55.72 83 GLY A N 1
ATOM 685 C CA . GLY A 1 83 ? -2.197 -20.195 -12.555 1.00 55.72 83 GLY A CA 1
ATOM 686 C C . GLY A 1 83 ? -3.397 -19.256 -12.736 1.00 55.72 83 GLY A C 1
ATOM 687 O O . GLY A 1 83 ? -3.536 -18.692 -13.821 1.00 55.72 83 GLY A O 1
ATOM 688 N N . ILE A 1 84 ? -4.279 -19.053 -11.755 1.00 56.56 84 ILE A N 1
ATOM 689 C CA . ILE A 1 84 ? -5.418 -18.124 -11.905 1.00 56.56 84 ILE A CA 1
ATOM 690 C C . ILE A 1 84 ? -5.110 -16.834 -11.149 1.00 56.56 84 ILE A C 1
ATOM 692 O O . ILE A 1 84 ? -5.482 -16.651 -9.996 1.00 56.56 84 ILE A O 1
ATOM 696 N N . SER A 1 85 ? -4.411 -15.914 -11.811 1.00 61.91 85 SER A N 1
ATOM 697 C CA . SER A 1 85 ? -4.187 -14.568 -11.283 1.00 61.91 85 SER A CA 1
ATOM 698 C C . SER A 1 85 ? -4.858 -13.521 -12.170 1.00 61.91 85 SER A C 1
ATOM 700 O O . SER A 1 85 ? -4.994 -13.712 -13.378 1.00 61.91 85 SER A O 1
ATOM 702 N N . PHE A 1 86 ? -5.244 -12.380 -11.590 1.00 61.75 86 PHE A N 1
ATOM 703 C CA . PHE A 1 86 ? -5.774 -11.234 -12.347 1.00 61.75 86 PHE A CA 1
ATOM 704 C C . PHE A 1 86 ? -4.829 -10.803 -13.483 1.00 61.75 86 PHE A C 1
ATOM 706 O O . PHE A 1 86 ? -5.272 -10.377 -14.544 1.00 61.75 86 PHE A O 1
ATOM 713 N N . LYS A 1 87 ? -3.522 -10.984 -13.278 1.00 64.69 87 LYS A N 1
ATOM 714 C CA . LYS A 1 87 ? -2.480 -10.752 -14.278 1.00 64.69 87 LYS A CA 1
ATOM 715 C C . LYS A 1 87 ? -2.627 -11.683 -15.487 1.00 64.69 87 LYS A C 1
ATOM 717 O O . LYS A 1 87 ? -2.595 -11.214 -16.614 1.00 64.69 87 LYS A O 1
ATOM 722 N N . ASN A 1 88 ? -2.931 -12.957 -15.257 1.00 66.69 88 ASN A N 1
ATOM 723 C CA . ASN A 1 88 ? -3.134 -13.929 -16.333 1.00 66.69 88 ASN A CA 1
ATOM 724 C C . ASN A 1 88 ? -4.420 -13.655 -17.135 1.00 66.69 88 ASN A C 1
ATOM 726 O O . ASN A 1 88 ? -4.539 -14.113 -18.266 1.00 66.69 88 ASN A O 1
ATOM 730 N N . LEU A 1 89 ? -5.387 -12.913 -16.576 1.00 66.38 89 LEU A N 1
ATOM 731 C CA . LEU A 1 89 ? -6.545 -12.417 -17.330 1.00 66.38 89 LEU A CA 1
ATOM 732 C C . LEU A 1 89 ? -6.170 -11.245 -18.243 1.00 66.38 89 LEU A C 1
ATOM 734 O O . LEU A 1 89 ? -6.651 -11.185 -19.370 1.00 66.38 89 LEU A O 1
ATOM 738 N N . LEU A 1 90 ? -5.303 -10.341 -17.784 1.00 69.25 90 LEU A N 1
ATOM 739 C CA . LEU A 1 90 ? -4.787 -9.235 -18.600 1.00 69.25 90 LEU A CA 1
ATOM 740 C C . LEU A 1 90 ? -3.880 -9.735 -19.722 1.00 69.25 90 LEU A C 1
ATOM 742 O O . LEU A 1 90 ? -3.971 -9.235 -20.836 1.00 69.25 90 LEU A O 1
ATOM 746 N N . ASP A 1 91 ? -3.093 -10.778 -19.461 1.00 72.19 91 ASP A N 1
ATOM 747 C CA . ASP A 1 91 ? -2.223 -11.402 -20.463 1.00 72.19 91 ASP A CA 1
ATOM 748 C C . ASP A 1 91 ? -3.016 -12.073 -21.612 1.00 72.19 91 ASP A C 1
ATOM 750 O O . ASP A 1 91 ? -2.439 -12.397 -22.650 1.00 72.19 91 ASP A O 1
ATOM 754 N N . LYS A 1 92 ? -4.342 -12.256 -21.467 1.00 76.81 92 LYS A N 1
ATOM 755 C CA . LYS A 1 92 ? -5.235 -12.709 -22.553 1.00 76.81 92 LYS A CA 1
ATOM 756 C C . LYS A 1 92 ? -5.642 -11.588 -23.513 1.00 76.81 92 LYS A C 1
ATOM 758 O O . LYS A 1 92 ? -6.167 -11.889 -24.584 1.00 76.81 92 LYS A O 1
ATOM 763 N N . ILE A 1 93 ? -5.453 -10.319 -23.144 1.00 77.31 93 ILE A N 1
ATOM 764 C CA . ILE A 1 93 ? -5.760 -9.190 -24.025 1.00 77.31 93 ILE A CA 1
ATOM 765 C C . ILE A 1 93 ? -4.735 -9.201 -25.170 1.00 77.31 93 ILE A C 1
ATOM 767 O O . ILE A 1 93 ? -3.530 -9.219 -24.908 1.00 77.31 93 ILE A O 1
ATOM 771 N N . PRO A 1 94 ? -5.165 -9.192 -26.446 1.00 78.69 94 PRO A N 1
ATOM 772 C CA . PRO A 1 94 ? -4.227 -9.160 -27.557 1.00 78.69 94 PRO A CA 1
ATOM 773 C C . PRO A 1 94 ? -3.358 -7.903 -27.479 1.00 78.69 94 PRO A C 1
ATOM 775 O O . PRO A 1 94 ? -3.875 -6.800 -27.303 1.00 78.69 94 PRO A O 1
ATOM 778 N N . LYS A 1 95 ? -2.042 -8.057 -27.676 1.00 76.75 95 LYS A N 1
ATOM 779 C CA . LYS A 1 95 ? -1.056 -6.968 -27.526 1.00 76.75 95 LYS A CA 1
ATOM 780 C C . LYS A 1 95 ? -1.410 -5.690 -28.294 1.00 76.75 95 LYS A C 1
ATOM 782 O O . LYS A 1 95 ? -1.117 -4.603 -27.820 1.00 76.75 95 LYS A O 1
ATOM 787 N N . GLN A 1 96 ? -2.055 -5.821 -29.454 1.00 72.75 96 GLN A N 1
ATOM 788 C CA . GLN A 1 96 ? -2.454 -4.696 -30.310 1.00 72.75 96 GLN A CA 1
ATOM 789 C C . GLN A 1 96 ? -3.480 -3.762 -29.650 1.00 72.75 96 GLN A C 1
ATOM 791 O O . GLN A 1 96 ? -3.520 -2.578 -29.972 1.00 72.75 96 GLN A O 1
ATOM 796 N N . TYR A 1 97 ? -4.291 -4.278 -28.724 1.00 79.25 97 TYR A N 1
ATOM 797 C CA . TYR A 1 97 ? -5.320 -3.513 -28.015 1.00 79.25 97 TYR A CA 1
ATOM 798 C C . TYR A 1 97 ? -4.924 -3.189 -26.569 1.00 79.25 97 TYR A C 1
ATOM 800 O O . TYR A 1 97 ? -5.648 -2.476 -25.875 1.00 79.25 97 TYR A O 1
ATOM 808 N N . ASP A 1 98 ? -3.778 -3.692 -26.105 1.00 86.06 98 ASP A N 1
ATOM 809 C CA . ASP A 1 98 ? -3.262 -3.405 -24.774 1.00 86.06 98 ASP A CA 1
ATOM 810 C C . ASP A 1 98 ? -2.491 -2.074 -24.791 1.00 86.06 98 ASP A C 1
ATOM 812 O O . ASP A 1 98 ? -1.304 -2.017 -25.119 1.00 86.06 98 ASP A O 1
ATOM 816 N N . LEU A 1 99 ? -3.167 -0.988 -24.400 1.00 87.50 99 LEU A N 1
ATOM 817 C CA . LEU A 1 99 ? -2.583 0.357 -24.310 1.00 87.50 99 LEU A CA 1
ATOM 818 C C . LEU A 1 99 ? -1.289 0.386 -23.489 1.00 87.50 99 LEU A C 1
ATOM 820 O O . LEU A 1 99 ? -0.369 1.136 -23.815 1.00 87.50 99 LEU A O 1
ATOM 824 N N . ARG A 1 100 ? -1.194 -0.430 -22.433 1.00 89.19 100 ARG A N 1
ATOM 825 C CA . ARG A 1 100 ? 0.026 -0.529 -21.627 1.00 89.19 100 ARG A CA 1
ATOM 826 C C . ARG A 1 100 ? 1.183 -1.050 -22.477 1.00 89.19 100 ARG A C 1
ATOM 828 O O . ARG A 1 100 ? 2.270 -0.479 -22.417 1.00 89.19 100 ARG A O 1
ATOM 835 N N . MET A 1 101 ? 0.953 -2.092 -23.274 1.00 88.38 101 MET A N 1
ATOM 836 C CA . MET A 1 101 ? 1.969 -2.651 -24.171 1.00 88.38 101 MET A CA 1
ATOM 837 C C . MET A 1 101 ? 2.334 -1.680 -25.291 1.00 88.38 101 MET A C 1
ATOM 839 O O . MET A 1 101 ? 3.519 -1.492 -25.538 1.00 88.38 101 MET A O 1
ATOM 843 N N . VAL A 1 102 ? 1.360 -0.976 -25.873 1.00 89.75 102 VAL A N 1
ATOM 844 C CA . VAL A 1 102 ? 1.616 0.057 -26.894 1.00 89.75 102 VAL A CA 1
ATOM 845 C C . VAL A 1 102 ? 2.553 1.151 -26.366 1.00 89.75 102 VAL A C 1
ATOM 847 O O . VAL A 1 102 ? 3.513 1.524 -27.040 1.00 89.75 102 VAL A O 1
ATOM 850 N N . ILE A 1 103 ? 2.322 1.647 -25.145 1.00 90.75 103 ILE A N 1
ATOM 851 C CA . ILE A 1 103 ? 3.194 2.668 -24.543 1.00 90.75 103 ILE A CA 1
ATOM 852 C C . ILE A 1 103 ? 4.583 2.091 -24.242 1.00 90.75 103 ILE A C 1
ATOM 854 O O . ILE A 1 103 ? 5.588 2.762 -24.478 1.00 90.75 103 ILE A O 1
ATOM 858 N N . ILE A 1 104 ? 4.663 0.856 -23.736 1.00 90.88 104 ILE A N 1
ATOM 859 C CA . ILE A 1 104 ? 5.944 0.184 -23.477 1.00 90.88 104 ILE A CA 1
ATOM 860 C C . ILE A 1 104 ? 6.740 0.022 -24.778 1.00 90.88 104 ILE A C 1
ATOM 862 O O . ILE A 1 104 ? 7.934 0.316 -24.793 1.00 90.88 104 ILE A O 1
ATOM 866 N N . ASP A 1 105 ? 6.093 -0.384 -25.869 1.00 91.12 105 ASP A N 1
ATOM 867 C CA . ASP A 1 105 ? 6.731 -0.561 -27.173 1.00 91.12 105 ASP A CA 1
ATOM 868 C C . ASP A 1 105 ? 7.213 0.775 -27.747 1.00 91.12 105 ASP A C 1
ATOM 870 O O . ASP A 1 105 ? 8.344 0.855 -28.228 1.00 91.12 105 ASP A O 1
ATOM 874 N N . TYR A 1 106 ? 6.434 1.851 -27.592 1.00 90.88 106 TYR A N 1
ATOM 875 C CA . TYR A 1 106 ? 6.886 3.204 -27.928 1.00 90.88 106 TYR A CA 1
ATOM 876 C C . TYR A 1 106 ? 8.104 3.633 -27.097 1.00 90.88 106 TYR A C 1
ATOM 878 O O . TYR A 1 106 ? 9.076 4.144 -27.643 1.00 90.88 106 TYR A O 1
ATOM 886 N N . LEU A 1 107 ? 8.115 3.392 -25.783 1.00 90.56 107 LEU A N 1
ATOM 887 C CA . LEU A 1 107 ? 9.293 3.681 -24.953 1.00 90.56 107 LEU A CA 1
ATOM 888 C C . LEU A 1 107 ? 10.509 2.835 -25.358 1.00 90.56 107 LEU A C 1
ATOM 890 O O . LEU A 1 107 ? 11.649 3.284 -25.215 1.00 90.56 107 LEU A O 1
ATOM 894 N N . ASN A 1 108 ? 10.278 1.628 -25.879 1.00 90.12 108 ASN A N 1
ATOM 895 C CA . ASN A 1 108 ? 11.334 0.735 -26.338 1.00 90.12 108 ASN A CA 1
ATOM 896 C C . ASN A 1 108 ? 12.025 1.205 -27.622 1.00 90.12 108 ASN A C 1
ATOM 898 O O . ASN A 1 108 ? 13.189 0.840 -27.814 1.00 90.12 108 ASN A O 1
ATOM 902 N N . THR A 1 109 ? 11.379 2.045 -28.441 1.00 91.69 109 THR A N 1
ATOM 903 C CA . THR A 1 109 ? 12.004 2.635 -29.639 1.00 91.69 109 THR A CA 1
ATOM 904 C C . THR A 1 109 ? 13.075 3.673 -29.302 1.00 91.69 109 THR A C 1
ATOM 906 O O . THR A 1 109 ? 13.915 3.973 -30.149 1.00 91.69 109 THR A O 1
ATOM 909 N N . ASN A 1 110 ? 13.096 4.199 -28.069 1.00 89.12 110 ASN A N 1
ATOM 910 C CA . ASN A 1 110 ? 14.103 5.166 -27.649 1.00 89.12 110 ASN A CA 1
ATOM 911 C C . ASN A 1 110 ? 15.508 4.521 -27.667 1.00 89.12 110 ASN A C 1
ATOM 913 O O . ASN A 1 110 ? 15.744 3.557 -26.924 1.00 89.12 110 ASN A O 1
ATOM 917 N N . PRO A 1 111 ? 16.461 5.047 -28.465 1.00 83.75 111 PRO A N 1
ATOM 918 C CA . PRO A 1 111 ? 17.797 4.466 -28.583 1.00 83.75 111 PRO A CA 1
ATOM 919 C C . PRO A 1 111 ? 18.629 4.621 -27.302 1.00 83.75 111 PRO A C 1
ATOM 921 O O . PRO A 1 111 ? 19.544 3.829 -27.056 1.00 83.75 111 PRO A O 1
ATOM 924 N N . ASN A 1 112 ? 18.319 5.608 -26.452 1.00 91.38 112 ASN A N 1
ATOM 925 C CA . ASN A 1 112 ? 19.037 5.808 -25.199 1.00 91.38 112 ASN A CA 1
ATOM 926 C C . ASN A 1 112 ? 18.565 4.810 -24.128 1.00 91.38 112 ASN A C 1
ATOM 928 O O . ASN A 1 112 ? 17.547 5.013 -23.457 1.00 91.38 112 ASN A O 1
ATOM 932 N N . LYS A 1 113 ? 19.363 3.752 -23.922 1.00 88.31 113 LYS A N 1
ATOM 933 C CA . LYS A 1 113 ? 19.099 2.685 -22.941 1.00 88.31 113 LYS A CA 1
ATOM 934 C C . LYS A 1 113 ? 18.879 3.212 -21.521 1.00 88.31 113 LYS A C 1
ATOM 936 O O . LYS A 1 113 ? 18.014 2.695 -20.819 1.00 88.31 113 LYS A O 1
ATOM 941 N N . GLN A 1 114 ? 19.618 4.240 -21.097 1.00 87.06 114 GLN A N 1
ATOM 942 C CA . GLN A 1 114 ? 19.501 4.783 -19.740 1.00 87.06 114 GLN A CA 1
ATOM 943 C C . GLN A 1 114 ? 18.163 5.499 -19.543 1.00 87.06 114 GLN A C 1
ATOM 945 O O . GLN A 1 114 ? 17.447 5.216 -18.583 1.00 87.06 114 GLN A O 1
ATOM 950 N N . SER A 1 115 ? 17.790 6.377 -20.480 1.00 88.44 115 SER A N 1
ATOM 951 C CA . SER A 1 115 ? 16.507 7.089 -20.442 1.00 88.44 115 SER A CA 1
ATOM 952 C C . SER A 1 115 ? 15.328 6.124 -20.541 1.00 88.44 115 SER A C 1
ATOM 954 O O . SER A 1 115 ? 14.392 6.222 -19.749 1.00 88.44 115 SER A O 1
ATOM 956 N N . ARG A 1 116 ? 15.398 5.145 -21.454 1.00 90.75 116 ARG A N 1
ATOM 957 C CA . ARG A 1 116 ? 14.397 4.077 -21.580 1.00 90.75 116 ARG A CA 1
ATOM 958 C C . 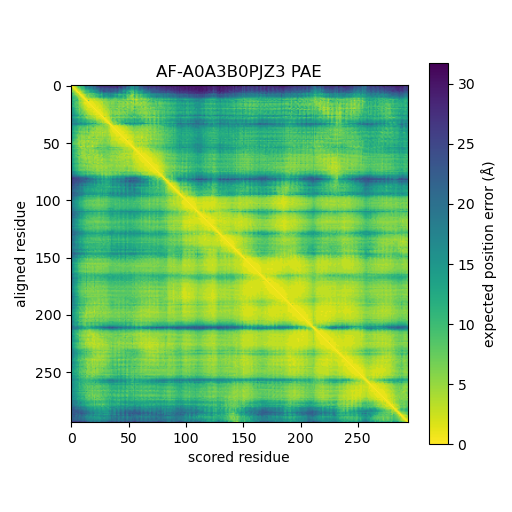ARG A 1 116 ? 14.239 3.307 -20.274 1.00 90.75 116 ARG A C 1
ATOM 960 O O . ARG A 1 116 ? 13.127 3.157 -19.771 1.00 90.75 116 ARG A O 1
ATOM 967 N N . GLY A 1 117 ? 15.353 2.838 -19.718 1.00 88.81 117 GLY A N 1
ATOM 968 C CA . GLY A 1 117 ? 15.369 2.084 -18.474 1.00 88.81 117 GLY A CA 1
ATOM 969 C C . GLY A 1 117 ? 14.774 2.871 -17.303 1.00 88.81 117 GLY A C 1
ATOM 970 O O . GLY A 1 117 ? 13.986 2.314 -16.535 1.00 88.81 117 GLY A O 1
ATOM 971 N N . LEU A 1 118 ? 15.105 4.160 -17.188 1.00 88.69 118 LEU A N 1
ATOM 972 C CA . LEU A 1 118 ? 14.555 5.046 -16.163 1.00 88.69 118 LEU A CA 1
ATOM 973 C C . LEU A 1 118 ? 13.040 5.221 -16.327 1.00 88.69 118 LEU A C 1
ATOM 975 O O . LEU A 1 118 ? 12.316 5.022 -15.359 1.00 88.69 118 LEU A O 1
ATOM 979 N N . LEU A 1 119 ? 12.560 5.531 -17.536 1.00 89.88 119 LEU A N 1
ATOM 980 C CA . LEU A 1 119 ? 11.132 5.732 -17.818 1.00 89.88 119 LEU A CA 1
ATOM 981 C C . LEU A 1 119 ? 10.308 4.469 -17.549 1.00 89.88 119 LEU A C 1
ATOM 983 O O . LEU A 1 119 ? 9.251 4.539 -16.927 1.00 89.88 119 LEU A O 1
ATOM 987 N N . LEU A 1 120 ? 10.799 3.300 -17.966 1.00 90.44 120 LEU A N 1
ATOM 988 C CA . LEU A 1 120 ? 10.134 2.023 -17.698 1.00 90.44 120 LEU A CA 1
ATOM 989 C C . LEU A 1 120 ? 10.068 1.711 -16.196 1.00 90.44 120 LEU A C 1
ATOM 991 O O . LEU A 1 120 ? 9.055 1.193 -15.716 1.00 90.44 120 LEU A O 1
ATOM 995 N N . LEU A 1 121 ? 11.119 2.054 -15.446 1.00 88.62 121 LEU A N 1
ATOM 996 C CA . LEU A 1 121 ? 11.142 1.871 -13.998 1.00 88.62 121 LEU A CA 1
ATOM 997 C C . LEU A 1 121 ? 10.164 2.821 -13.299 1.00 88.62 121 LEU A C 1
ATOM 999 O O . LEU A 1 121 ? 9.386 2.371 -12.465 1.00 88.62 121 LEU A O 1
ATOM 1003 N N . THR A 1 122 ? 10.196 4.112 -13.629 1.00 87.38 122 THR A N 1
ATOM 1004 C CA . THR A 1 122 ? 9.441 5.145 -12.906 1.00 87.38 122 THR A CA 1
ATOM 1005 C C . THR A 1 122 ? 7.975 5.213 -13.302 1.00 87.38 122 THR A C 1
ATOM 1007 O O . THR A 1 122 ? 7.166 5.563 -12.456 1.00 87.38 122 THR A O 1
ATOM 1010 N N . LEU A 1 123 ? 7.609 4.888 -14.547 1.00 88.00 123 LEU A N 1
ATOM 1011 C CA . LEU A 1 123 ? 6.219 4.953 -15.022 1.00 88.00 123 LEU A CA 1
ATOM 1012 C C . LEU A 1 123 ? 5.473 3.626 -14.864 1.00 88.00 123 LEU A C 1
ATOM 1014 O O . LEU A 1 123 ? 4.269 3.625 -14.617 1.00 88.00 123 LEU A O 1
ATOM 1018 N N . PHE A 1 124 ? 6.178 2.501 -15.010 1.00 87.50 124 PHE A N 1
ATOM 1019 C CA . PHE A 1 124 ? 5.563 1.174 -15.093 1.00 87.50 124 PHE A CA 1
ATOM 1020 C C . PHE A 1 124 ? 6.087 0.171 -14.061 1.00 87.50 124 PHE A C 1
ATOM 1022 O O . PHE A 1 124 ? 5.625 -0.972 -14.043 1.00 87.50 124 PHE A O 1
ATOM 1029 N N . ASN A 1 125 ? 7.041 0.559 -13.205 1.00 86.69 125 ASN A N 1
ATOM 1030 C CA . ASN A 1 125 ? 7.740 -0.344 -12.285 1.00 86.69 125 ASN A CA 1
ATOM 1031 C C . ASN A 1 125 ? 8.397 -1.550 -12.988 1.00 86.69 125 ASN A C 1
ATOM 1033 O O . ASN A 1 125 ? 8.574 -2.612 -12.382 1.00 86.69 125 ASN A O 1
ATOM 1037 N N . ILE A 1 126 ? 8.761 -1.408 -14.268 1.00 86.69 126 ILE A N 1
ATOM 1038 C CA . ILE A 1 126 ? 9.364 -2.484 -15.058 1.00 86.69 126 ILE A CA 1
ATOM 1039 C C . ILE A 1 126 ? 10.869 -2.501 -14.814 1.00 86.69 126 ILE A C 1
ATOM 1041 O O . ILE A 1 126 ? 11.582 -1.539 -15.097 1.00 86.69 126 ILE A O 1
ATOM 1045 N N . LYS A 1 127 ? 11.356 -3.635 -14.312 1.00 86.69 127 LYS A N 1
ATOM 1046 C CA . LYS A 1 127 ? 12.784 -3.913 -14.144 1.00 86.69 127 LYS A CA 1
ATOM 1047 C C . LYS A 1 127 ? 13.266 -4.673 -15.373 1.00 86.69 127 LYS A C 1
ATOM 1049 O O . LYS A 1 127 ? 12.721 -5.730 -15.686 1.00 86.69 127 LYS A O 1
ATOM 1054 N N . ASN A 1 128 ? 14.258 -4.135 -16.067 1.00 84.81 128 ASN A N 1
ATOM 1055 C CA . ASN A 1 128 ? 14.845 -4.725 -17.262 1.00 84.81 128 ASN A CA 1
ATOM 1056 C C . ASN A 1 128 ? 16.380 -4.673 -17.187 1.00 84.81 128 ASN A C 1
ATOM 1058 O O . ASN A 1 128 ? 16.964 -4.159 -16.233 1.00 84.81 128 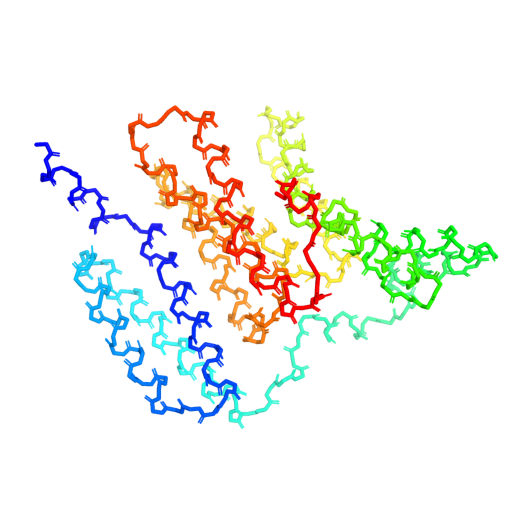ASN A O 1
ATOM 1062 N N . ASN A 1 129 ? 17.056 -5.226 -18.192 1.00 82.94 129 ASN A N 1
ATOM 1063 C CA . ASN A 1 129 ? 18.519 -5.241 -18.207 1.00 82.94 129 ASN A CA 1
ATOM 1064 C C . ASN A 1 129 ? 19.119 -3.828 -18.304 1.00 82.94 129 ASN A C 1
ATOM 1066 O O . ASN A 1 129 ? 20.171 -3.586 -17.720 1.00 82.94 129 ASN A O 1
ATOM 1070 N N . ASP A 1 130 ? 18.433 -2.892 -18.967 1.00 83.06 130 ASP A N 1
ATOM 1071 C CA . ASP A 1 130 ? 18.920 -1.520 -19.144 1.00 83.06 130 ASP A CA 1
ATOM 1072 C C . ASP A 1 130 ? 18.956 -0.732 -17.828 1.00 83.06 130 ASP A C 1
ATOM 1074 O O . ASP A 1 130 ? 19.871 0.057 -17.600 1.00 83.06 130 ASP A O 1
ATOM 1078 N N . ASN A 1 131 ? 17.974 -0.945 -16.946 1.00 85.94 131 ASN A N 1
ATOM 1079 C CA . ASN A 1 131 ? 17.878 -0.239 -15.669 1.00 85.94 131 ASN A CA 1
ATOM 1080 C C . ASN A 1 131 ? 18.403 -1.028 -14.474 1.00 85.94 131 ASN A C 1
ATOM 1082 O O . ASN A 1 131 ? 18.406 -0.490 -13.371 1.00 85.94 131 ASN A O 1
ATOM 1086 N N . ARG A 1 132 ? 18.882 -2.263 -14.655 1.00 85.50 132 ARG A N 1
ATOM 1087 C CA . ARG A 1 132 ? 19.325 -3.115 -13.543 1.00 85.50 132 ARG A CA 1
ATOM 1088 C C . ARG A 1 132 ? 20.437 -2.476 -12.712 1.00 85.50 132 ARG A C 1
ATOM 1090 O O . ARG A 1 132 ? 20.371 -2.513 -11.488 1.00 85.50 132 ARG A O 1
ATOM 1097 N N . LEU A 1 133 ? 21.435 -1.869 -13.359 1.00 86.81 133 LEU A N 1
ATOM 1098 C CA . LEU A 1 133 ? 22.534 -1.187 -12.663 1.00 86.81 133 LEU A CA 1
ATOM 1099 C C . LEU A 1 133 ? 22.023 0.013 -11.858 1.00 86.81 133 LEU A C 1
ATOM 1101 O O . LEU A 1 133 ? 22.285 0.120 -10.663 1.00 86.81 133 LEU A O 1
ATOM 1105 N N . LEU A 1 134 ? 21.222 0.870 -12.492 1.00 85.81 134 LEU A N 1
ATOM 1106 C CA . LEU A 1 134 ? 20.608 2.036 -11.858 1.00 85.81 134 LEU A CA 1
ATOM 1107 C C . LEU A 1 134 ? 19.693 1.623 -10.693 1.00 85.81 134 LEU A C 1
ATOM 1109 O O . LEU A 1 134 ? 19.764 2.195 -9.608 1.00 85.81 134 LEU A O 1
ATOM 1113 N N . TYR A 1 135 ? 18.896 0.574 -10.879 1.00 85.25 135 TYR A N 1
ATOM 1114 C CA . TYR A 1 135 ? 18.041 0.006 -9.845 1.00 85.25 135 TYR A CA 1
ATOM 1115 C C . TYR A 1 135 ? 18.855 -0.555 -8.673 1.00 85.25 135 TYR A C 1
ATOM 1117 O O . TYR A 1 135 ? 18.489 -0.331 -7.524 1.00 85.25 135 TYR A O 1
ATOM 1125 N N . ASN A 1 136 ? 19.991 -1.207 -8.930 1.00 84.75 136 ASN A N 1
ATOM 1126 C CA . ASN A 1 136 ? 20.892 -1.666 -7.873 1.00 84.75 136 ASN A CA 1
ATOM 1127 C C . ASN A 1 136 ? 21.494 -0.496 -7.083 1.00 84.75 136 ASN A C 1
ATOM 1129 O O . ASN A 1 136 ? 21.589 -0.579 -5.862 1.00 84.75 136 ASN A O 1
ATOM 1133 N N . HIS A 1 137 ? 21.851 0.613 -7.734 1.00 85.50 137 HIS A N 1
ATOM 1134 C CA . HIS A 1 137 ? 22.291 1.818 -7.023 1.00 85.50 137 HIS A CA 1
ATOM 1135 C C . HIS A 1 137 ? 21.175 2.404 -6.151 1.00 85.50 137 HIS A C 1
ATOM 1137 O O . HIS A 1 137 ? 21.404 2.710 -4.982 1.00 85.50 137 HIS A O 1
ATOM 1143 N N . ILE A 1 138 ? 19.953 2.484 -6.680 1.00 83.31 138 ILE A N 1
ATOM 1144 C CA . ILE A 1 138 ? 18.758 2.912 -5.940 1.00 83.31 138 ILE A CA 1
ATOM 1145 C C . ILE A 1 138 ? 18.491 2.004 -4.729 1.00 83.31 138 ILE A C 1
ATOM 1147 O O . ILE A 1 138 ? 18.145 2.492 -3.651 1.00 83.31 138 ILE A O 1
ATOM 1151 N N . LEU A 1 139 ? 18.656 0.690 -4.893 1.00 78.94 139 LEU A N 1
ATOM 1152 C CA . LEU A 1 139 ? 18.531 -0.288 -3.814 1.00 78.94 139 LEU A CA 1
ATOM 1153 C C . LEU A 1 139 ? 19.627 -0.115 -2.762 1.00 78.94 139 LEU A C 1
ATOM 1155 O O . LEU A 1 139 ? 19.319 -0.079 -1.574 1.00 78.94 139 LEU 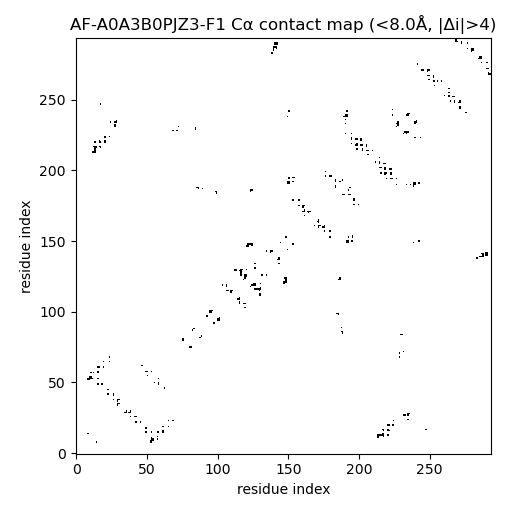A O 1
ATOM 1159 N N . ASN A 1 140 ? 20.879 0.062 -3.182 1.00 78.38 140 ASN A N 1
ATOM 1160 C CA . ASN A 1 140 ? 22.006 0.299 -2.277 1.00 78.38 140 ASN A CA 1
ATOM 1161 C C . ASN A 1 140 ? 21.824 1.589 -1.468 1.00 78.38 140 ASN A C 1
ATOM 1163 O O . ASN A 1 140 ? 22.201 1.657 -0.301 1.00 78.38 140 ASN A O 1
ATOM 1167 N N . LEU A 1 141 ? 21.206 2.605 -2.066 1.00 81.00 141 LEU A N 1
ATOM 1168 C CA . LEU A 1 141 ? 20.821 3.840 -1.389 1.00 81.00 141 LEU A CA 1
ATOM 1169 C C . LEU A 1 141 ? 19.520 3.701 -0.582 1.00 81.00 141 LEU A C 1
ATOM 1171 O O . LEU A 1 141 ? 19.127 4.643 0.087 1.00 81.00 141 LEU A O 1
ATOM 1175 N N . SER A 1 142 ? 18.847 2.547 -0.619 1.00 72.56 142 SER A N 1
ATOM 1176 C CA . SER A 1 142 ? 17.582 2.273 0.084 1.00 72.56 142 SER A CA 1
ATOM 1177 C C . SER A 1 142 ? 16.407 3.195 -0.284 1.00 72.56 142 SER A C 1
ATOM 1179 O O . SER A 1 142 ? 15.377 3.208 0.389 1.00 72.56 142 SER A O 1
ATOM 1181 N N . ILE A 1 143 ? 16.501 3.897 -1.416 1.00 77.38 143 ILE A N 1
ATOM 1182 C CA . ILE A 1 143 ? 15.501 4.859 -1.917 1.00 77.38 143 ILE A CA 1
ATOM 1183 C C . ILE A 1 143 ? 14.563 4.262 -2.978 1.00 77.38 143 ILE A C 1
ATOM 1185 O O . ILE A 1 143 ? 13.785 4.974 -3.608 1.00 77.38 143 ILE A O 1
ATOM 1189 N N . ALA A 1 144 ? 14.586 2.940 -3.178 1.00 76.88 144 ALA A N 1
ATOM 1190 C CA . ALA A 1 144 ? 13.728 2.267 -4.160 1.00 76.88 144 ALA A CA 1
ATOM 1191 C C . ALA A 1 144 ? 12.232 2.525 -3.953 1.00 76.88 144 ALA A C 1
ATOM 1193 O O . ALA A 1 144 ? 11.483 2.606 -4.919 1.00 76.88 144 ALA A O 1
ATOM 1194 N N . HIS A 1 145 ? 11.803 2.690 -2.707 1.00 73.31 145 HIS A N 1
ATOM 1195 C CA . HIS A 1 145 ? 10.414 2.963 -2.350 1.00 73.31 145 HIS A CA 1
ATOM 1196 C C . HIS A 1 145 ? 9.930 4.366 -2.768 1.00 73.31 145 HIS A C 1
ATOM 1198 O O . HIS A 1 145 ? 8.724 4.557 -2.928 1.00 73.31 145 HIS A O 1
ATOM 1204 N N . LEU A 1 146 ? 10.851 5.322 -2.960 1.00 75.38 146 LEU A N 1
ATOM 1205 C CA . LEU A 1 146 ? 10.553 6.679 -3.433 1.00 75.38 146 LEU A CA 1
ATOM 1206 C C . LEU A 1 146 ? 10.378 6.729 -4.953 1.00 75.38 146 LEU A C 1
ATOM 1208 O O . LEU A 1 146 ? 9.587 7.519 -5.452 1.00 75.38 146 LEU A O 1
ATOM 1212 N N . LEU A 1 147 ? 11.126 5.899 -5.686 1.00 74.81 147 LEU A N 1
ATOM 1213 C CA . LEU A 1 147 ? 11.150 5.918 -7.154 1.00 74.81 147 LEU A CA 1
ATOM 1214 C C . LEU A 1 147 ? 10.177 4.925 -7.792 1.00 74.81 147 LEU A C 1
ATOM 1216 O O . LEU A 1 147 ? 9.691 5.160 -8.894 1.00 74.81 147 LEU A O 1
ATOM 1220 N N . VAL A 1 148 ? 9.900 3.811 -7.115 1.00 73.50 148 VAL A N 1
ATOM 1221 C CA . VAL A 1 148 ? 8.919 2.821 -7.564 1.00 73.50 148 VAL A CA 1
ATOM 1222 C C . VAL A 1 148 ? 7.531 3.312 -7.174 1.00 73.50 148 VAL A C 1
ATOM 1224 O O . VAL A 1 148 ? 7.260 3.580 -5.999 1.00 73.50 148 VAL A O 1
ATOM 1227 N N . ILE A 1 149 ? 6.623 3.378 -8.146 1.00 79.69 149 ILE A N 1
ATOM 1228 C CA . ILE A 1 149 ? 5.246 3.790 -7.897 1.00 79.69 149 ILE A CA 1
ATOM 1229 C C . ILE A 1 149 ? 4.610 2.824 -6.901 1.00 79.69 149 ILE A C 1
ATOM 1231 O O . ILE A 1 149 ? 4.431 1.633 -7.164 1.00 79.69 149 ILE A O 1
ATOM 1235 N N . SER A 1 150 ? 4.260 3.363 -5.742 1.00 80.25 150 SER A N 1
ATOM 1236 C CA . SER A 1 150 ? 3.699 2.627 -4.617 1.00 80.25 150 SER A CA 1
ATOM 1237 C C . SER A 1 150 ? 2.246 3.024 -4.364 1.00 80.25 150 SER A C 1
ATOM 1239 O O . SER A 1 150 ? 1.741 4.023 -4.881 1.00 80.25 150 SER A O 1
ATOM 1241 N N . GLY A 1 151 ? 1.562 2.283 -3.489 1.00 80.81 151 GLY A N 1
ATOM 1242 C CA . GLY A 1 151 ? 0.210 2.648 -3.057 1.00 80.81 151 GLY A CA 1
ATOM 1243 C C . GLY A 1 151 ? 0.128 4.019 -2.366 1.00 80.81 151 GLY A C 1
ATOM 1244 O O . GLY A 1 151 ? -0.958 4.586 -2.279 1.00 80.81 151 GLY A O 1
ATOM 1245 N N . LEU A 1 152 ? 1.250 4.577 -1.890 1.00 82.75 152 LEU A N 1
ATOM 1246 C CA . LEU A 1 152 ? 1.285 5.932 -1.337 1.00 82.75 152 LEU A CA 1
ATOM 1247 C C . LEU A 1 152 ? 1.074 6.974 -2.441 1.00 82.75 152 LEU A C 1
ATOM 1249 O O . LEU A 1 152 ? 0.198 7.825 -2.298 1.00 82.75 152 LEU A O 1
ATOM 1253 N N . HIS A 1 153 ? 1.784 6.854 -3.564 1.00 86.69 153 HIS A N 1
ATOM 1254 C CA . HIS A 1 153 ? 1.658 7.755 -4.713 1.00 86.69 153 HIS A CA 1
ATOM 1255 C C . HIS A 1 153 ? 0.209 7.828 -5.208 1.00 86.69 153 HIS A C 1
ATOM 1257 O O . HIS A 1 153 ? -0.363 8.910 -5.331 1.00 86.69 153 HIS A O 1
ATOM 1263 N N . LEU A 1 154 ? -0.439 6.672 -5.373 1.00 89.62 154 LEU A N 1
ATOM 1264 C CA . LEU A 1 154 ? -1.849 6.620 -5.762 1.00 89.62 154 LEU A CA 1
ATOM 1265 C C . LEU A 1 154 ? -2.779 7.191 -4.690 1.00 89.62 154 LEU A C 1
ATOM 1267 O O . LEU A 1 154 ? -3.771 7.839 -5.017 1.00 89.62 154 LEU A O 1
ATOM 1271 N N . SER A 1 155 ? -2.478 6.983 -3.406 1.00 88.88 155 SER A N 1
ATOM 1272 C CA . SER A 1 155 ? -3.273 7.590 -2.335 1.00 88.88 155 SER A CA 1
ATOM 1273 C C . SER A 1 155 ? -3.172 9.119 -2.334 1.00 88.88 155 SER A C 1
ATOM 1275 O O . SER A 1 155 ? -4.162 9.789 -2.040 1.00 88.88 155 SER A O 1
ATOM 1277 N N . LEU A 1 156 ? -2.019 9.670 -2.725 1.00 90.62 156 LEU A N 1
ATOM 1278 C CA . LEU A 1 156 ? -1.813 11.106 -2.874 1.00 90.62 156 LEU A CA 1
ATOM 1279 C C . LEU A 1 156 ? -2.576 11.649 -4.088 1.00 90.62 156 LEU A C 1
ATOM 1281 O O . LEU A 1 156 ? -3.286 12.641 -3.949 1.00 90.62 156 LEU A O 1
ATOM 1285 N N . ILE A 1 157 ? -2.535 10.951 -5.228 1.00 92.00 157 ILE A N 1
ATOM 1286 C CA . ILE A 1 157 ? -3.360 11.279 -6.405 1.00 92.00 157 ILE A CA 1
ATOM 1287 C C . ILE A 1 157 ? -4.850 11.285 -6.030 1.00 92.00 157 ILE A C 1
ATOM 1289 O O . ILE A 1 157 ? -5.549 12.260 -6.302 1.00 92.00 157 ILE A O 1
ATOM 1293 N N . ASN A 1 158 ? -5.328 10.252 -5.328 1.00 92.94 158 ASN A N 1
ATOM 1294 C CA . ASN A 1 158 ? -6.704 10.190 -4.828 1.00 92.94 158 ASN A CA 1
ATOM 1295 C C . ASN A 1 158 ? -7.047 11.411 -3.958 1.00 92.94 158 ASN A C 1
ATOM 1297 O O . ASN A 1 158 ? -8.078 12.050 -4.151 1.00 92.94 158 ASN A O 1
ATOM 1301 N N . LEU A 1 159 ? -6.177 11.755 -3.002 1.00 92.88 159 LEU A N 1
ATOM 1302 C CA . LEU A 1 159 ? -6.371 12.909 -2.122 1.00 92.88 159 LEU A CA 1
ATOM 1303 C C . LEU A 1 159 ? -6.437 14.227 -2.902 1.00 92.88 159 LEU A C 1
ATOM 1305 O O . LEU A 1 159 ? -7.280 15.066 -2.583 1.00 92.88 159 LEU A O 1
ATOM 1309 N N . LEU A 1 160 ? -5.587 14.405 -3.915 1.00 94.31 160 LEU A N 1
ATOM 1310 C CA . LEU A 1 160 ? -5.589 15.591 -4.773 1.00 94.31 160 LEU A CA 1
ATOM 1311 C C . LEU A 1 160 ? -6.893 15.704 -5.566 1.00 94.31 160 LEU A C 1
ATOM 1313 O O . LEU A 1 160 ? -7.539 16.751 -5.512 1.00 94.31 160 LEU A O 1
ATOM 1317 N N . ILE A 1 161 ? -7.333 14.624 -6.218 1.00 93.31 161 ILE A N 1
ATOM 1318 C CA . ILE A 1 161 ? -8.597 14.601 -6.969 1.00 93.31 161 ILE A CA 1
ATOM 1319 C C . ILE A 1 161 ? -9.769 14.931 -6.037 1.00 93.31 161 ILE A C 1
ATOM 1321 O O . ILE A 1 161 ? -10.559 15.832 -6.315 1.00 93.31 161 ILE A O 1
ATOM 1325 N N . LEU A 1 162 ? -9.855 14.272 -4.878 1.00 92.56 162 LEU A N 1
ATOM 1326 C CA . LEU A 1 162 ? -10.923 14.528 -3.906 1.00 92.56 162 LEU A CA 1
ATOM 1327 C C . LEU A 1 162 ? -10.892 15.956 -3.344 1.00 92.56 162 LEU A C 1
ATOM 1329 O O . LEU A 1 162 ? -11.939 16.488 -2.968 1.00 92.56 162 LEU A O 1
ATOM 1333 N N . ARG A 1 163 ? -9.714 16.586 -3.280 1.00 93.69 163 ARG A N 1
ATOM 1334 C CA . ARG A 1 163 ? -9.568 17.984 -2.861 1.00 93.69 163 ARG A CA 1
ATOM 1335 C C . ARG A 1 163 ? -10.050 18.956 -3.936 1.00 93.69 163 ARG A C 1
ATOM 1337 O O . ARG A 1 163 ? -10.711 19.928 -3.580 1.00 93.69 163 ARG A O 1
ATOM 1344 N N . ILE A 1 164 ? -9.767 18.686 -5.210 1.00 95.12 164 ILE A N 1
ATOM 1345 C CA . ILE A 1 164 ? -10.261 19.481 -6.348 1.00 95.12 164 ILE A CA 1
ATOM 1346 C C . ILE A 1 164 ? -11.792 19.393 -6.420 1.00 95.12 164 ILE A C 1
ATOM 1348 O O . ILE A 1 164 ? -12.481 20.408 -6.468 1.00 95.12 164 ILE A O 1
ATOM 1352 N N . PHE A 1 165 ? -12.345 18.184 -6.310 1.00 93.69 165 PHE A N 1
ATOM 1353 C CA . PHE A 1 165 ? -13.789 17.933 -6.362 1.00 93.69 165 PHE A CA 1
ATOM 1354 C C . PHE A 1 165 ? -14.476 17.996 -4.988 1.00 93.69 165 PHE A C 1
ATOM 1356 O O . PHE A 1 165 ? -15.518 17.372 -4.777 1.00 93.69 165 PHE A O 1
ATOM 1363 N N . LYS A 1 166 ? -13.935 18.763 -4.031 1.00 90.69 166 LYS A N 1
ATOM 1364 C CA . LYS A 1 166 ? -14.451 18.819 -2.648 1.00 90.69 166 LYS A CA 1
ATOM 1365 C C . LYS A 1 166 ? -15.950 19.158 -2.575 1.00 90.69 166 LYS A C 1
ATOM 1367 O O . LYS A 1 166 ? -16.651 18.628 -1.707 1.00 90.69 166 LYS A O 1
ATOM 1372 N N . ASN A 1 167 ? -16.431 20.001 -3.490 1.00 92.00 167 ASN A N 1
ATOM 1373 C CA . ASN A 1 167 ? -17.828 20.441 -3.561 1.00 92.00 167 ASN A CA 1
ATOM 1374 C C . ASN A 1 167 ? -18.749 19.410 -4.237 1.00 92.00 167 ASN A C 1
ATOM 1376 O O . ASN A 1 167 ? -19.942 19.379 -3.953 1.00 92.00 167 ASN A O 1
ATOM 1380 N N . TYR A 1 168 ? -18.198 18.506 -5.051 1.00 92.69 168 TYR A N 1
ATOM 1381 C CA . TYR A 1 168 ? -18.944 17.496 -5.798 1.00 92.69 168 TYR A CA 1
ATOM 1382 C C . TYR A 1 168 ? -18.466 16.091 -5.416 1.00 92.69 168 TYR A C 1
ATOM 1384 O O . TYR A 1 168 ? -17.774 15.406 -6.161 1.00 92.69 168 TYR A O 1
ATOM 1392 N N . LYS A 1 169 ? -18.828 15.640 -4.211 1.00 87.19 169 LYS A N 1
ATOM 1393 C CA . LYS A 1 169 ? -18.275 14.403 -3.623 1.00 87.19 169 LYS A CA 1
ATOM 1394 C C . LYS A 1 169 ? -18.504 13.155 -4.482 1.00 87.19 169 LYS A C 1
ATOM 1396 O O . LYS A 1 169 ? -17.630 12.299 -4.539 1.00 87.19 169 LYS A O 1
ATOM 1401 N N . ILE A 1 170 ? -19.671 13.029 -5.118 1.00 88.94 170 ILE A N 1
ATOM 1402 C CA . ILE A 1 170 ? -20.012 11.853 -5.936 1.00 88.94 170 ILE A CA 1
ATOM 1403 C C . ILE A 1 170 ? -19.164 11.832 -7.208 1.00 88.94 170 ILE A C 1
ATOM 1405 O O . ILE A 1 170 ? -18.518 10.824 -7.485 1.00 88.94 170 ILE A O 1
ATOM 1409 N N . THR A 1 171 ? -19.103 12.954 -7.931 1.00 91.38 171 THR A N 1
ATOM 1410 C CA . THR A 1 171 ? -18.290 13.057 -9.149 1.00 91.38 171 THR A CA 1
ATOM 1411 C C . THR A 1 171 ? -16.809 12.918 -8.821 1.00 91.38 171 THR A C 1
ATOM 1413 O O . THR A 1 171 ? -16.122 12.152 -9.481 1.00 91.38 171 THR A O 1
ATOM 1416 N N . GLY A 1 172 ? -16.330 13.532 -7.736 1.00 92.12 172 GLY A N 1
ATOM 1417 C CA . GLY A 1 172 ? -14.952 13.386 -7.267 1.00 92.12 172 GLY A CA 1
ATOM 1418 C C . GLY A 1 172 ? -14.564 11.940 -6.961 1.00 92.12 172 GLY A C 1
ATOM 1419 O O . GLY A 1 172 ? -13.489 11.499 -7.359 1.00 92.12 172 GLY A O 1
ATOM 1420 N N . ASN A 1 173 ? -15.445 11.174 -6.307 1.00 90.38 173 ASN A N 1
ATOM 1421 C CA . ASN A 1 173 ? -15.208 9.749 -6.063 1.00 90.38 173 ASN A CA 1
ATOM 1422 C C . ASN A 1 173 ? -15.189 8.938 -7.366 1.00 90.38 173 ASN A C 1
ATOM 1424 O O . ASN A 1 173 ? -14.334 8.069 -7.515 1.00 90.38 173 ASN A O 1
ATOM 1428 N N . PHE A 1 174 ? -16.103 9.218 -8.300 1.00 93.00 174 PHE A N 1
ATOM 1429 C CA . PHE A 1 174 ? -16.179 8.518 -9.586 1.00 93.00 174 PHE A CA 1
ATOM 1430 C C . PHE A 1 174 ? -14.967 8.811 -10.481 1.00 93.00 174 PHE A C 1
ATOM 1432 O O . PHE A 1 174 ? -14.365 7.889 -11.029 1.00 93.00 174 PHE A O 1
ATOM 1439 N N . VAL A 1 175 ? -14.566 10.081 -10.574 1.00 94.25 175 VAL A N 1
ATOM 1440 C CA . VAL A 1 175 ? -13.361 10.518 -11.294 1.00 94.25 175 VAL A CA 1
ATOM 1441 C C . VAL A 1 175 ? -12.127 9.884 -10.666 1.00 94.25 175 VAL A C 1
ATOM 1443 O O . VAL A 1 175 ? -11.326 9.287 -11.377 1.00 94.25 175 VAL A O 1
ATOM 1446 N N . SER A 1 176 ? -12.000 9.934 -9.336 1.00 93.50 176 SER A N 1
ATOM 1447 C CA . SER A 1 176 ? -10.871 9.312 -8.644 1.00 93.50 176 SER A CA 1
ATOM 1448 C C . SER A 1 176 ? -10.809 7.807 -8.895 1.00 93.50 176 SER A C 1
ATOM 1450 O O . SER A 1 176 ? -9.760 7.292 -9.275 1.00 93.50 176 SER A O 1
ATOM 1452 N N . PHE A 1 177 ? -11.935 7.099 -8.765 1.00 93.75 177 PHE A N 1
ATOM 1453 C CA . PHE A 1 177 ? -12.001 5.670 -9.058 1.00 93.75 177 PHE A CA 1
ATOM 1454 C C . PHE A 1 177 ? -11.586 5.369 -10.503 1.00 93.75 177 PHE A C 1
ATOM 1456 O O . PHE A 1 177 ? -10.743 4.505 -10.714 1.00 93.75 177 PHE A O 1
ATOM 1463 N N . SER A 1 178 ? -12.107 6.119 -11.476 1.00 93.88 178 SER A N 1
ATOM 1464 C CA . SER A 1 178 ? -11.800 5.930 -12.899 1.00 93.88 178 SER A CA 1
ATOM 1465 C C . SER A 1 178 ? -10.322 6.191 -13.210 1.00 93.88 178 SER A C 1
ATOM 1467 O O . SER A 1 178 ? -9.667 5.359 -13.837 1.00 93.88 178 SER A O 1
ATOM 1469 N N . CYS A 1 179 ? -9.762 7.299 -12.712 1.00 93.44 179 CYS A N 1
ATOM 1470 C CA . CYS A 1 179 ? -8.347 7.634 -12.879 1.00 93.44 179 CYS A CA 1
ATOM 1471 C C . CYS A 1 179 ? -7.434 6.586 -12.236 1.00 93.44 179 CYS A C 1
ATOM 1473 O O . CYS A 1 179 ? -6.465 6.141 -12.850 1.00 93.44 179 CYS A O 1
ATOM 1475 N N . LEU A 1 180 ? -7.738 6.173 -11.004 1.00 92.81 180 LEU A N 1
ATOM 1476 C CA . LEU A 1 180 ? -6.945 5.168 -10.304 1.00 92.81 180 LEU A CA 1
ATOM 1477 C C . LEU A 1 180 ? -7.069 3.799 -10.966 1.00 92.81 180 LEU A C 1
ATOM 1479 O O . LEU A 1 180 ? -6.080 3.076 -11.001 1.00 92.81 180 LEU A O 1
ATOM 1483 N N . LEU A 1 181 ? -8.239 3.434 -11.494 1.00 92.19 181 LEU A N 1
ATOM 1484 C CA . LEU A 1 181 ? -8.444 2.163 -12.188 1.00 92.19 181 LEU A CA 1
ATOM 1485 C C . LEU A 1 181 ? -7.614 2.121 -13.468 1.00 92.19 181 LEU A C 1
ATOM 1487 O O . LEU A 1 181 ? -6.878 1.159 -13.683 1.00 92.19 181 LEU A O 1
ATOM 1491 N N . PHE A 1 182 ? -7.646 3.200 -14.249 1.00 90.94 182 PHE A N 1
ATOM 1492 C CA . PHE A 1 182 ? -6.800 3.351 -15.429 1.00 90.94 182 PHE A CA 1
ATOM 1493 C C . PHE A 1 182 ? -5.308 3.255 -15.080 1.00 90.94 182 PHE A C 1
ATOM 1495 O O . PHE A 1 182 ? -4.563 2.489 -15.688 1.00 90.94 182 PHE A O 1
ATOM 1502 N N . TYR A 1 183 ? -4.868 3.959 -14.038 1.00 89.88 183 TYR A N 1
ATOM 1503 C CA . TYR A 1 183 ? -3.472 3.909 -13.607 1.00 89.88 183 TYR A CA 1
ATOM 1504 C C . TYR A 1 183 ? -3.068 2.535 -13.047 1.00 89.88 183 TYR A C 1
ATOM 1506 O O . TYR A 1 183 ? -1.944 2.075 -13.236 1.00 89.88 183 TYR A O 1
ATOM 1514 N N . SER A 1 184 ? -4.001 1.834 -12.400 1.00 88.88 184 SER A N 1
ATOM 1515 C CA . SER A 1 184 ? -3.793 0.465 -11.918 1.00 88.88 184 SER A CA 1
ATOM 1516 C C . SER A 1 184 ? -3.592 -0.514 -13.059 1.00 88.88 184 SER A C 1
ATOM 1518 O O . SER A 1 184 ? -2.721 -1.377 -12.964 1.00 88.88 184 SER A O 1
ATOM 1520 N N . TYR A 1 185 ? -4.347 -0.346 -14.142 1.00 88.00 185 TYR A N 1
ATOM 1521 C CA . TYR A 1 185 ? -4.161 -1.104 -15.369 1.00 88.00 185 TYR A CA 1
ATOM 1522 C C . TYR A 1 185 ? -2.762 -0.882 -15.965 1.00 88.00 185 TYR A C 1
ATOM 1524 O O . TYR A 1 185 ? -2.057 -1.857 -16.226 1.00 88.00 185 TYR A O 1
ATOM 1532 N N . LEU A 1 186 ? -2.292 0.370 -16.051 1.00 87.56 186 LEU A N 1
ATOM 1533 C CA . LEU A 1 186 ? -0.922 0.670 -16.498 1.00 87.56 186 LEU A CA 1
ATOM 1534 C C . LEU A 1 186 ? 0.141 -0.014 -15.617 1.00 87.56 186 LEU A C 1
ATOM 1536 O O . LEU A 1 186 ? 1.123 -0.559 -16.121 1.00 87.56 186 LEU A O 1
ATOM 1540 N N . LEU A 1 187 ? -0.084 -0.074 -14.304 1.00 87.00 187 LEU A N 1
ATOM 1541 C CA . LEU A 1 187 ? 0.814 -0.722 -13.338 1.00 87.00 187 LEU A CA 1
ATOM 1542 C C . LEU A 1 187 ? 0.612 -2.234 -13.189 1.00 87.00 187 LEU A C 1
ATOM 1544 O O . LEU A 1 187 ? 1.134 -2.827 -12.239 1.00 87.00 187 LEU A O 1
ATOM 1548 N N . ASN A 1 188 ? -0.139 -2.860 -14.098 1.00 85.19 188 ASN A N 1
ATOM 1549 C CA . ASN A 1 188 ? -0.453 -4.288 -14.071 1.00 85.19 188 ASN A CA 1
ATOM 1550 C C . ASN A 1 188 ? -1.022 -4.759 -12.718 1.00 85.19 188 ASN A C 1
ATOM 1552 O O . ASN A 1 188 ? -0.642 -5.807 -12.192 1.00 85.19 188 ASN A O 1
ATOM 1556 N N . PHE A 1 189 ? -1.872 -3.925 -12.113 1.00 84.75 189 PHE A N 1
ATOM 1557 C CA . PHE A 1 189 ? -2.582 -4.189 -10.862 1.00 84.75 189 PHE A CA 1
ATOM 1558 C C . PHE A 1 189 ? -1.691 -4.723 -9.729 1.00 84.75 189 PHE A C 1
ATOM 1560 O O . PHE A 1 189 ? -2.036 -5.682 -9.039 1.00 84.75 189 PHE A O 1
ATOM 1567 N N . SER A 1 190 ? -0.539 -4.088 -9.493 1.00 83.88 190 SER A N 1
ATOM 1568 C CA . SER A 1 190 ? 0.289 -4.421 -8.325 1.00 83.88 190 SER A CA 1
ATOM 1569 C C . SER A 1 190 ? -0.514 -4.354 -7.008 1.00 83.88 190 SER A C 1
ATOM 1571 O O . SER A 1 190 ? -1.397 -3.510 -6.836 1.00 83.88 190 SER A O 1
ATOM 1573 N N . TYR A 1 191 ? -0.205 -5.217 -6.033 1.00 84.69 191 TYR A N 1
ATOM 1574 C CA . TYR A 1 191 ? -0.994 -5.323 -4.792 1.00 84.69 191 TYR A CA 1
ATOM 1575 C C . TYR A 1 191 ? -1.093 -4.014 -3.999 1.00 84.69 191 TYR A C 1
ATOM 1577 O O . TYR A 1 191 ? -2.141 -3.706 -3.431 1.00 84.69 191 TYR A O 1
ATOM 1585 N N . GLY A 1 192 ? -0.021 -3.212 -3.987 1.00 83.56 192 GLY A N 1
ATOM 1586 C CA . GLY A 1 192 ? -0.023 -1.908 -3.319 1.00 83.56 192 GLY A CA 1
ATOM 1587 C C . GLY A 1 192 ? -1.031 -0.930 -3.931 1.00 83.56 192 GLY A C 1
ATOM 1588 O O . GLY A 1 192 ? -1.610 -0.118 -3.210 1.00 83.56 192 GLY A O 1
ATOM 1589 N N . VAL A 1 193 ? -1.263 -1.044 -5.240 1.00 85.31 193 VAL A N 1
ATOM 1590 C CA . VAL A 1 193 ? -2.205 -0.242 -6.026 1.00 85.31 193 VAL A CA 1
ATOM 1591 C C . VAL A 1 193 ? -3.635 -0.765 -5.879 1.00 85.31 193 VAL A C 1
ATOM 1593 O O . VAL A 1 193 ? -4.536 0.009 -5.547 1.00 85.31 193 VAL A O 1
ATOM 1596 N N . LEU A 1 194 ? -3.836 -2.082 -6.013 1.00 88.56 194 LEU A N 1
ATOM 1597 C CA . LEU A 1 194 ? -5.137 -2.725 -5.797 1.00 88.56 194 LEU A CA 1
ATOM 1598 C C . LEU A 1 194 ? -5.711 -2.411 -4.412 1.00 88.56 194 LEU A C 1
ATOM 1600 O O . LEU A 1 194 ? -6.902 -2.134 -4.286 1.00 88.56 194 LEU A O 1
ATOM 1604 N N . ARG A 1 195 ? -4.864 -2.375 -3.376 1.00 89.44 195 ARG A N 1
ATOM 1605 C CA . ARG A 1 195 ? -5.271 -1.948 -2.032 1.00 89.44 195 ARG A CA 1
ATOM 1606 C C . ARG A 1 195 ? -5.913 -0.560 -2.042 1.00 89.44 195 ARG A C 1
ATOM 1608 O O . ARG A 1 195 ? -6.913 -0.361 -1.362 1.00 89.44 195 ARG A O 1
ATOM 1615 N N . VAL A 1 196 ? -5.351 0.411 -2.767 1.00 90.44 196 VAL A N 1
ATOM 1616 C CA . VAL A 1 196 ? -5.887 1.786 -2.806 1.00 90.44 196 VAL A CA 1
ATOM 1617 C C . VAL A 1 196 ? -7.257 1.807 -3.477 1.00 90.44 196 VAL A C 1
ATOM 1619 O O . VAL A 1 196 ? -8.178 2.415 -2.930 1.00 90.44 196 VAL A O 1
ATOM 1622 N N . LEU A 1 197 ? -7.406 1.101 -4.601 1.00 91.88 197 LEU A N 1
ATOM 1623 C CA . LEU A 1 197 ? -8.689 0.945 -5.292 1.00 91.88 197 LEU A CA 1
ATOM 1624 C C . LEU A 1 197 ? -9.750 0.306 -4.394 1.00 91.88 197 LEU A C 1
ATOM 1626 O O . LEU A 1 197 ? -10.835 0.864 -4.220 1.00 91.88 197 LEU A O 1
ATOM 1630 N N . LEU A 1 198 ? -9.420 -0.830 -3.776 1.00 92.19 198 LEU A N 1
ATOM 1631 C CA . LEU A 1 198 ? -10.318 -1.536 -2.864 1.00 92.19 198 LEU A CA 1
ATOM 1632 C C . LEU A 1 198 ? -10.693 -0.651 -1.678 1.00 92.19 198 LEU A C 1
ATOM 1634 O O . LEU A 1 198 ? -11.870 -0.527 -1.356 1.00 92.19 198 LEU A O 1
ATOM 1638 N N . CYS A 1 199 ? -9.723 0.025 -1.062 1.00 91.75 199 CYS A N 1
ATOM 1639 C CA . CYS A 1 199 ? -9.987 0.969 0.018 1.00 91.75 199 CYS A CA 1
ATOM 1640 C C . CYS A 1 199 ? -10.930 2.095 -0.415 1.00 91.75 199 CYS A C 1
ATOM 1642 O O . CYS A 1 199 ? -11.766 2.499 0.389 1.00 91.75 199 CYS A O 1
ATOM 1644 N N . LEU A 1 200 ? -10.824 2.621 -1.639 1.00 91.31 200 LEU A N 1
ATOM 1645 C CA . LEU A 1 200 ? -11.730 3.665 -2.129 1.00 91.31 200 LEU A CA 1
ATOM 1646 C C . LEU A 1 200 ? -13.175 3.151 -2.148 1.00 91.31 200 LEU A C 1
ATOM 1648 O O . LEU A 1 200 ? -14.045 3.769 -1.534 1.00 91.31 200 LEU A O 1
ATOM 1652 N N . VAL A 1 201 ? -13.410 1.990 -2.762 1.00 91.75 201 VAL A N 1
ATOM 1653 C CA . VAL A 1 201 ? -14.744 1.374 -2.858 1.00 91.75 201 VAL A CA 1
ATOM 1654 C C . VAL A 1 201 ? -15.281 0.987 -1.476 1.00 91.75 201 VAL A C 1
ATOM 1656 O O . VAL A 1 201 ? -16.389 1.376 -1.102 1.00 91.75 201 VAL A O 1
ATOM 1659 N N . LEU A 1 202 ? -14.478 0.288 -0.672 1.00 91.81 202 LEU A N 1
ATOM 1660 C CA . LEU A 1 202 ? -14.862 -0.169 0.666 1.00 91.81 202 LEU A CA 1
ATOM 1661 C C . LEU A 1 202 ? -15.151 0.997 1.608 1.00 91.81 202 LEU A C 1
ATOM 1663 O O . LEU A 1 202 ? -16.101 0.925 2.381 1.00 91.81 202 LEU A O 1
ATOM 1667 N N . ASN A 1 203 ? -14.404 2.100 1.511 1.00 89.75 203 ASN A N 1
ATOM 1668 C CA . ASN A 1 203 ? -14.689 3.290 2.308 1.00 89.75 203 ASN A CA 1
ATOM 1669 C C . ASN A 1 203 ? -16.074 3.866 1.986 1.00 89.75 203 ASN A C 1
ATOM 1671 O O . ASN A 1 203 ? -16.736 4.347 2.902 1.00 89.75 203 ASN A O 1
ATOM 1675 N N . LEU A 1 204 ? -16.532 3.829 0.730 1.00 88.00 204 LEU A N 1
ATOM 1676 C CA . LEU A 1 204 ? -17.874 4.306 0.364 1.00 88.00 204 LEU A CA 1
ATOM 1677 C C . LEU A 1 204 ? -18.966 3.407 0.945 1.00 88.00 204 LEU A C 1
ATOM 1679 O O . LEU A 1 204 ? -19.931 3.909 1.525 1.00 88.00 204 LEU A O 1
ATOM 1683 N N . ILE A 1 205 ? -18.773 2.092 0.839 1.00 88.38 205 ILE A N 1
ATOM 1684 C CA . ILE A 1 205 ? -19.697 1.081 1.357 1.00 88.38 205 ILE A CA 1
ATOM 1685 C C . ILE A 1 205 ? -19.753 1.175 2.886 1.00 88.38 205 ILE A C 1
ATOM 1687 O O . ILE A 1 205 ? -20.795 1.473 3.472 1.00 88.38 205 ILE A O 1
ATOM 1691 N N . PHE A 1 206 ? -18.616 0.997 3.556 1.00 87.06 206 PHE A N 1
ATOM 1692 C CA . PHE A 1 206 ? -18.553 0.933 5.011 1.00 87.06 206 PHE A CA 1
ATOM 1693 C C . PHE A 1 206 ? -18.844 2.256 5.692 1.00 87.06 206 PHE A C 1
ATOM 1695 O O . PHE A 1 206 ? -19.351 2.232 6.804 1.00 87.06 206 PHE A O 1
ATOM 1702 N N . LYS A 1 207 ? -18.627 3.406 5.055 1.00 84.50 207 LYS A N 1
ATOM 1703 C CA . LYS A 1 207 ? -19.079 4.681 5.626 1.00 84.50 207 LYS A CA 1
ATOM 1704 C C . LYS A 1 207 ? -20.605 4.755 5.758 1.00 84.50 207 LYS A C 1
ATOM 1706 O O . LYS A 1 207 ? -21.093 5.437 6.657 1.00 84.50 207 LYS A O 1
ATOM 1711 N N . ARG A 1 208 ? -21.361 4.075 4.885 1.00 82.94 208 ARG A N 1
ATOM 1712 C CA . ARG A 1 208 ? -22.830 4.017 4.956 1.00 82.94 208 ARG A CA 1
ATOM 1713 C C . ARG A 1 208 ? -23.308 3.063 6.053 1.00 82.94 208 ARG A C 1
ATOM 1715 O O . ARG A 1 208 ? -24.224 3.415 6.790 1.00 82.94 208 ARG A O 1
ATOM 1722 N N . PHE A 1 209 ? -22.677 1.894 6.169 1.00 78.31 209 PHE A N 1
ATOM 1723 C CA . PHE A 1 209 ? -23.046 0.862 7.149 1.00 78.31 209 PHE A CA 1
ATOM 1724 C C . PHE A 1 209 ? -22.508 1.146 8.556 1.00 78.31 209 PHE A C 1
ATOM 1726 O O . PHE A 1 209 ? -23.215 1.000 9.548 1.00 78.31 209 PHE A O 1
ATOM 1733 N N . PHE A 1 210 ? -21.263 1.604 8.647 1.00 72.56 210 PHE A N 1
ATOM 1734 C CA . PHE A 1 210 ? -20.567 1.905 9.886 1.00 72.56 210 PHE A CA 1
ATOM 1735 C C . PHE A 1 210 ? -20.409 3.422 10.006 1.00 72.56 210 PHE A C 1
ATOM 1737 O O . PHE A 1 210 ? -19.423 4.008 9.558 1.00 72.56 210 PHE A O 1
ATOM 1744 N N . LYS A 1 211 ? -21.353 4.075 10.694 1.00 64.00 211 LYS A N 1
ATOM 1745 C CA . LYS A 1 211 ? -21.259 5.504 11.065 1.00 64.00 211 LYS A CA 1
ATOM 1746 C C . LYS A 1 211 ? -20.121 5.805 12.071 1.00 64.00 211 LYS A C 1
ATOM 1748 O O . LYS A 1 211 ? -19.990 6.929 12.547 1.00 64.00 211 LYS A O 1
ATOM 1753 N N . ASN A 1 212 ? -19.283 4.817 12.392 1.00 62.44 212 ASN A N 1
ATOM 1754 C CA . ASN A 1 212 ? -18.219 4.882 13.393 1.00 62.44 212 ASN A CA 1
ATOM 1755 C C . ASN A 1 212 ? -16.915 5.444 12.819 1.00 62.44 212 ASN A C 1
ATOM 1757 O O . ASN A 1 212 ? -16.558 5.150 11.686 1.00 62.44 212 ASN A O 1
ATOM 1761 N N . LYS A 1 213 ? -16.101 6.125 13.639 1.00 63.03 213 LYS A N 1
ATOM 1762 C CA . LYS A 1 213 ? -14.775 6.652 13.237 1.00 63.03 213 LYS A CA 1
ATOM 1763 C C . LYS A 1 213 ? -13.782 5.581 12.729 1.00 63.03 213 LYS A C 1
ATOM 1765 O O . LYS A 1 213 ? -12.784 5.935 12.106 1.00 63.03 213 LYS A O 1
ATOM 1770 N N . ASN A 1 214 ? -14.076 4.291 12.919 1.00 71.31 214 ASN A N 1
ATOM 1771 C CA . ASN A 1 214 ? -13.185 3.175 12.585 1.00 71.31 214 ASN A CA 1
ATOM 1772 C C . ASN A 1 214 ? -13.421 2.567 11.187 1.00 71.31 214 ASN A C 1
ATOM 1774 O O . ASN A 1 214 ? -12.679 1.661 10.808 1.00 71.31 214 ASN A O 1
ATOM 1778 N N . TYR A 1 215 ? -14.386 3.058 10.388 1.00 80.12 215 TYR A N 1
ATOM 1779 C CA . TYR A 1 215 ? -14.682 2.485 9.057 1.00 80.12 215 TYR A CA 1
ATOM 1780 C C . TYR A 1 215 ? -13.464 2.457 8.117 1.00 80.12 215 TYR A C 1
ATOM 1782 O O . TYR A 1 215 ? -13.354 1.566 7.278 1.00 80.12 215 TYR A O 1
ATOM 1790 N N . LYS A 1 216 ? -12.519 3.398 8.264 1.00 83.38 216 LYS A N 1
ATOM 1791 C CA . LYS A 1 216 ? -11.289 3.432 7.455 1.00 83.38 216 LYS A CA 1
ATOM 1792 C C . LYS A 1 216 ? -10.390 2.227 7.725 1.00 83.38 216 LYS A C 1
ATOM 1794 O O . LYS A 1 216 ? -9.859 1.637 6.793 1.00 83.38 216 LYS A O 1
ATOM 1799 N N . LEU A 1 217 ? -10.247 1.846 8.993 1.00 81.62 217 LEU A N 1
ATOM 1800 C CA . LEU A 1 217 ? -9.448 0.684 9.394 1.00 81.62 217 LEU A CA 1
ATOM 1801 C C . LEU A 1 217 ? -10.123 -0.613 8.970 1.00 81.62 217 LEU A C 1
ATOM 1803 O O . LEU A 1 217 ? -9.455 -1.498 8.452 1.00 81.62 217 LEU A O 1
ATOM 1807 N N . ILE A 1 218 ? -11.450 -0.680 9.113 1.00 84.44 218 ILE A N 1
ATOM 1808 C CA . ILE A 1 218 ? -12.267 -1.791 8.608 1.00 84.44 218 ILE A CA 1
ATOM 1809 C C . ILE A 1 218 ? -12.065 -1.942 7.094 1.00 84.44 218 ILE A C 1
ATOM 1811 O O . ILE A 1 218 ? -11.827 -3.049 6.623 1.00 84.44 218 ILE A O 1
ATOM 1815 N N . SER A 1 219 ? -12.087 -0.838 6.339 1.00 87.62 219 SER A N 1
ATOM 1816 C CA . SER A 1 219 ? -11.868 -0.841 4.884 1.00 87.62 219 SER A CA 1
ATOM 1817 C C . SER A 1 219 ? -10.481 -1.358 4.517 1.00 87.62 219 SER A C 1
ATOM 1819 O O . SER A 1 219 ? -10.353 -2.202 3.635 1.00 87.62 219 SER A O 1
ATOM 1821 N N . ILE A 1 220 ? -9.444 -0.896 5.221 1.00 87.88 220 ILE A N 1
ATOM 1822 C CA . ILE A 1 220 ? -8.074 -1.361 4.995 1.00 87.88 220 ILE A CA 1
ATOM 1823 C C . ILE A 1 220 ? -7.952 -2.851 5.313 1.00 87.88 220 ILE A C 1
ATOM 1825 O O . ILE A 1 220 ? -7.503 -3.602 4.454 1.00 87.88 220 ILE A O 1
ATOM 1829 N N . ALA A 1 221 ? -8.368 -3.297 6.498 1.00 86.06 221 ALA A N 1
ATOM 1830 C CA . ALA A 1 221 ? -8.259 -4.702 6.879 1.00 86.06 221 ALA A CA 1
ATOM 1831 C C . ALA A 1 221 ? -9.042 -5.611 5.918 1.00 86.06 221 ALA A C 1
ATOM 1833 O O . ALA A 1 221 ? -8.514 -6.606 5.429 1.00 86.06 221 ALA A O 1
ATOM 1834 N N . SER A 1 222 ? -10.258 -5.206 5.547 1.00 86.94 222 SER A N 1
ATOM 1835 C CA . SER A 1 222 ? -11.079 -5.945 4.584 1.00 86.94 222 SER A CA 1
ATOM 1836 C C . SER A 1 222 ? -10.426 -5.999 3.202 1.00 86.94 222 SER A C 1
ATOM 1838 O O . SER A 1 222 ? -10.455 -7.047 2.570 1.00 86.94 222 SER A O 1
ATOM 1840 N N . SER A 1 223 ? -9.777 -4.917 2.744 1.00 91.00 223 SER A N 1
ATOM 1841 C CA . SER A 1 223 ? -9.058 -4.928 1.461 1.00 91.00 223 SER A CA 1
ATOM 1842 C C . SER A 1 223 ? -7.968 -5.998 1.409 1.00 91.00 223 SER A C 1
ATOM 1844 O O . SER A 1 223 ? -7.809 -6.641 0.379 1.00 91.00 223 SER A O 1
ATOM 1846 N N . GLY A 1 224 ? -7.236 -6.214 2.506 1.00 87.62 224 GLY A N 1
ATOM 1847 C CA . GLY A 1 224 ? -6.164 -7.207 2.529 1.00 87.62 224 GLY A CA 1
ATOM 1848 C C . GLY A 1 224 ? -6.700 -8.630 2.574 1.00 87.62 224 GLY A C 1
ATOM 1849 O O . GLY A 1 224 ? -6.219 -9.484 1.838 1.00 87.62 224 GLY A O 1
ATOM 1850 N N . ILE A 1 225 ? -7.774 -8.856 3.336 1.00 85.81 225 ILE A N 1
ATOM 1851 C CA . ILE A 1 225 ? -8.491 -10.137 3.340 1.00 85.81 225 ILE A CA 1
ATOM 1852 C C . ILE A 1 225 ? -9.013 -10.457 1.930 1.00 85.81 225 ILE A C 1
ATOM 1854 O O . ILE A 1 225 ? -8.788 -11.555 1.431 1.00 85.81 225 ILE A O 1
ATOM 1858 N N . ILE A 1 226 ? -9.635 -9.488 1.247 1.00 88.00 226 ILE A N 1
ATOM 1859 C CA . ILE A 1 226 ? -10.114 -9.651 -0.136 1.00 88.00 226 ILE A CA 1
ATOM 1860 C C . ILE A 1 226 ? -8.954 -9.959 -1.089 1.00 88.00 226 ILE A C 1
ATOM 1862 O O . ILE A 1 226 ? -9.076 -10.855 -1.916 1.00 88.00 226 ILE A O 1
ATOM 1866 N N . LEU A 1 227 ? -7.821 -9.260 -0.973 1.00 86.56 227 LEU A N 1
ATOM 1867 C CA . LEU A 1 227 ? -6.643 -9.540 -1.801 1.00 86.56 227 LEU A CA 1
ATOM 1868 C C . LEU A 1 227 ? -6.097 -10.954 -1.592 1.00 86.56 227 LEU A C 1
ATOM 1870 O O . LEU A 1 227 ? -5.697 -11.584 -2.565 1.00 86.56 227 LEU A O 1
ATOM 1874 N N . LEU A 1 228 ? -6.104 -11.451 -0.356 1.00 83.31 228 LEU A N 1
ATOM 1875 C CA . LEU A 1 228 ? -5.676 -12.811 -0.039 1.00 83.31 228 LEU A CA 1
ATOM 1876 C C . LEU A 1 228 ? -6.665 -13.868 -0.547 1.00 83.31 228 LEU A C 1
ATOM 1878 O O . LEU A 1 228 ? -6.240 -14.945 -0.954 1.00 83.31 228 LEU A O 1
ATOM 1882 N N . PHE A 1 229 ? -7.966 -13.562 -0.586 1.00 81.56 229 PHE A N 1
ATOM 1883 C CA . PHE A 1 229 ? -8.942 -14.419 -1.265 1.00 81.56 229 PHE A CA 1
ATOM 1884 C C . PHE A 1 229 ? -8.721 -14.421 -2.780 1.00 81.56 229 PHE A C 1
ATOM 1886 O O . PHE A 1 229 ? -8.752 -15.476 -3.399 1.00 81.56 229 PHE A O 1
ATOM 1893 N N . LEU A 1 230 ? -8.457 -13.259 -3.385 1.00 80.31 230 LEU A N 1
ATOM 1894 C CA . LEU A 1 230 ? -8.208 -13.154 -4.826 1.00 80.31 230 LEU A CA 1
ATOM 1895 C C . LEU A 1 230 ? -6.909 -13.842 -5.252 1.00 80.31 230 LEU A C 1
ATOM 1897 O O . LEU A 1 230 ? -6.844 -14.404 -6.341 1.00 80.31 230 LEU A O 1
ATOM 1901 N N . ASN A 1 231 ? -5.870 -13.770 -4.424 1.00 78.81 231 ASN A N 1
ATOM 1902 C CA . ASN A 1 231 ? -4.639 -14.504 -4.645 1.00 78.81 231 ASN A CA 1
ATOM 1903 C C . ASN A 1 231 ? -4.011 -14.892 -3.300 1.00 78.81 231 ASN A C 1
ATOM 1905 O O . ASN A 1 231 ? -3.444 -14.023 -2.626 1.00 78.81 231 ASN A O 1
ATOM 1909 N N . PRO A 1 232 ? -4.031 -16.182 -2.921 1.00 77.69 232 PRO A N 1
ATOM 1910 C CA . PRO A 1 232 ? -3.443 -16.608 -1.662 1.00 77.69 232 PRO A CA 1
ATOM 1911 C C . PRO A 1 232 ? -1.937 -16.349 -1.633 1.00 77.69 232 PRO A C 1
ATOM 1913 O O . PRO A 1 232 ? -1.418 -15.994 -0.588 1.00 77.69 232 PRO A O 1
ATOM 1916 N N . TYR A 1 233 ? -1.228 -16.374 -2.765 1.00 78.06 233 TYR A N 1
ATOM 1917 C CA . TYR A 1 233 ? 0.204 -16.060 -2.823 1.00 78.06 233 TYR A CA 1
ATOM 1918 C C . TYR A 1 233 ? 0.535 -14.572 -2.608 1.00 78.06 233 TYR A C 1
ATOM 1920 O O . TYR A 1 233 ? 1.713 -14.200 -2.554 1.00 78.06 233 TYR A O 1
ATOM 1928 N N . ALA A 1 234 ? -0.468 -13.701 -2.442 1.00 78.31 234 ALA A N 1
ATOM 1929 C CA . ALA A 1 234 ? -0.251 -12.285 -2.159 1.00 78.31 234 ALA A CA 1
ATOM 1930 C C . ALA A 1 234 ? 0.546 -12.048 -0.864 1.00 78.31 234 ALA A C 1
ATOM 1932 O O . ALA A 1 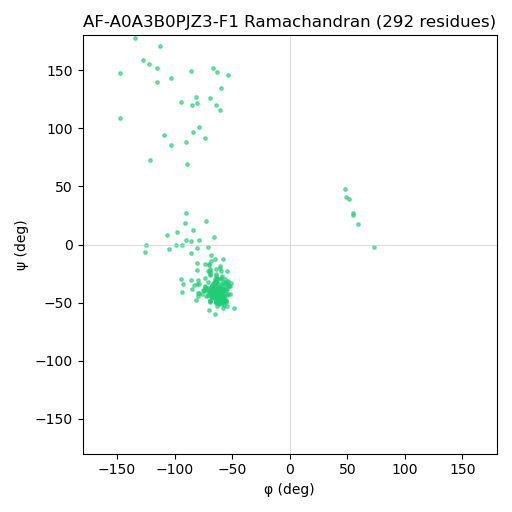234 ? 1.272 -11.056 -0.790 1.00 78.31 234 ALA A O 1
ATOM 1933 N N . PHE A 1 235 ? 0.496 -12.953 0.125 1.00 77.38 235 PHE A N 1
ATOM 1934 C CA . PHE A 1 235 ? 1.256 -12.779 1.372 1.00 77.38 235 PHE A CA 1
ATOM 1935 C C . PHE A 1 235 ? 2.774 -12.778 1.174 1.00 77.38 235 PHE A C 1
ATOM 1937 O O . PHE A 1 235 ? 3.462 -12.194 2.005 1.00 77.38 235 PHE A O 1
ATOM 1944 N N . ASN A 1 236 ? 3.291 -13.414 0.114 1.00 76.56 236 ASN A N 1
ATOM 1945 C CA . ASN A 1 236 ? 4.724 -13.443 -0.197 1.00 76.56 236 ASN A CA 1
ATOM 1946 C C . ASN A 1 236 ? 5.157 -12.219 -1.023 1.00 76.56 236 ASN A C 1
ATOM 1948 O O . ASN A 1 236 ? 6.337 -11.998 -1.286 1.00 76.56 236 ASN A O 1
ATOM 1952 N N . ASN A 1 237 ? 4.203 -11.401 -1.473 1.00 79.69 237 ASN A N 1
ATOM 1953 C CA . ASN A 1 237 ? 4.525 -10.213 -2.236 1.00 79.69 237 ASN A CA 1
ATOM 1954 C C . ASN A 1 237 ? 4.957 -9.072 -1.306 1.00 79.69 237 ASN A C 1
ATOM 1956 O O . ASN A 1 237 ? 4.175 -8.600 -0.478 1.00 79.69 237 ASN A O 1
ATOM 1960 N N . TYR A 1 238 ? 6.171 -8.555 -1.507 1.00 77.75 238 TYR A N 1
ATOM 1961 C CA . TYR A 1 238 ? 6.705 -7.434 -0.732 1.00 77.75 238 TYR A CA 1
ATOM 1962 C C . TYR A 1 238 ? 5.758 -6.227 -0.685 1.00 77.75 238 TYR A C 1
ATOM 1964 O O . TYR A 1 238 ? 5.555 -5.661 0.384 1.00 77.75 238 TYR A O 1
ATOM 1972 N N . SER A 1 239 ? 5.120 -5.844 -1.799 1.00 79.56 239 SER A N 1
ATOM 1973 C CA . SER A 1 239 ? 4.208 -4.690 -1.828 1.00 79.56 239 SER A CA 1
ATOM 1974 C C . SER A 1 239 ? 2.972 -4.882 -0.946 1.00 79.56 239 SER A C 1
ATOM 1976 O O . SER A 1 239 ? 2.466 -3.899 -0.396 1.00 79.56 239 SER A O 1
ATOM 1978 N N . TYR A 1 240 ? 2.496 -6.124 -0.804 1.00 83.69 240 TYR A N 1
ATOM 1979 C CA . TYR A 1 240 ? 1.415 -6.474 0.114 1.00 83.69 240 TYR A CA 1
ATOM 1980 C C . TYR A 1 240 ? 1.903 -6.366 1.565 1.00 83.69 240 TYR A C 1
ATOM 1982 O O . TYR A 1 240 ? 1.354 -5.567 2.325 1.00 83.69 240 TYR A O 1
ATOM 1990 N N . ILE A 1 241 ? 2.981 -7.082 1.919 1.00 82.25 241 ILE A N 1
ATOM 1991 C CA . ILE A 1 241 ? 3.534 -7.113 3.287 1.00 82.25 241 ILE A CA 1
ATOM 1992 C C . ILE A 1 241 ? 3.818 -5.693 3.784 1.00 82.25 241 ILE A C 1
ATOM 1994 O O . ILE A 1 241 ? 3.304 -5.290 4.826 1.00 82.25 241 ILE A O 1
ATOM 1998 N N . LEU A 1 242 ? 4.571 -4.917 2.996 1.00 79.44 242 LEU A N 1
ATOM 1999 C CA . LEU A 1 242 ? 4.951 -3.539 3.311 1.00 79.44 242 LEU A CA 1
ATOM 2000 C C . LEU A 1 242 ? 3.708 -2.674 3.567 1.00 79.44 242 LEU A C 1
ATOM 2002 O O . LEU A 1 242 ? 3.621 -1.993 4.583 1.00 79.44 242 LEU A O 1
ATOM 2006 N N . SER A 1 243 ? 2.703 -2.748 2.688 1.00 81.94 243 SER A N 1
ATOM 2007 C CA . SER A 1 243 ? 1.506 -1.904 2.790 1.00 81.94 243 SER A CA 1
ATOM 2008 C C . SER A 1 243 ? 0.699 -2.144 4.067 1.00 81.94 243 SER A C 1
ATOM 2010 O O . SER A 1 243 ? 0.252 -1.184 4.695 1.00 81.94 243 SER A O 1
ATOM 2012 N N . TYR A 1 244 ? 0.458 -3.404 4.434 1.00 84.44 244 TYR A N 1
ATOM 2013 C CA . TYR A 1 244 ? -0.402 -3.728 5.577 1.00 84.44 244 TYR A CA 1
ATOM 2014 C C . TYR A 1 244 ? 0.349 -3.651 6.904 1.00 84.44 244 TYR A C 1
ATOM 2016 O O . TYR A 1 244 ? -0.216 -3.179 7.894 1.00 84.44 244 TYR A O 1
ATOM 2024 N N . LEU A 1 245 ? 1.632 -4.021 6.917 1.00 82.06 245 LEU A N 1
ATOM 2025 C CA . LEU A 1 245 ? 2.461 -3.950 8.113 1.00 82.06 245 LEU A CA 1
ATOM 2026 C C . LEU A 1 245 ? 2.719 -2.500 8.546 1.00 82.06 245 LEU A C 1
ATOM 2028 O O . LEU A 1 245 ? 2.576 -2.186 9.728 1.00 82.06 245 LEU A O 1
ATOM 2032 N N . SER A 1 246 ? 2.971 -1.585 7.604 1.00 81.12 246 SER A N 1
ATOM 2033 C CA . SER A 1 246 ? 3.086 -0.157 7.926 1.00 81.12 246 SER A CA 1
ATOM 2034 C C . SER A 1 246 ? 1.811 0.391 8.575 1.00 81.12 246 SER A C 1
ATOM 2036 O O . SER A 1 246 ? 1.880 1.130 9.554 1.00 81.12 246 SER A O 1
ATOM 2038 N N . ILE A 1 247 ? 0.630 -0.003 8.088 1.00 82.12 247 ILE A N 1
ATOM 2039 C CA . ILE A 1 247 ? -0.646 0.470 8.648 1.00 82.12 247 ILE A CA 1
ATOM 2040 C C . ILE A 1 247 ? -0.862 -0.056 10.069 1.00 82.12 247 ILE A C 1
ATOM 2042 O O . ILE A 1 247 ? -1.365 0.682 10.918 1.00 82.12 247 ILE A O 1
ATOM 2046 N N . LEU A 1 248 ? -0.467 -1.300 10.342 1.00 80.12 248 LEU A N 1
ATOM 2047 C CA . LEU A 1 248 ? -0.535 -1.879 11.683 1.00 80.12 248 LEU A CA 1
ATOM 2048 C C . LEU A 1 248 ? 0.313 -1.096 12.680 1.00 80.12 248 LEU A C 1
ATOM 2050 O O . LEU A 1 248 ? -0.186 -0.727 13.744 1.00 80.12 248 LEU A O 1
ATOM 2054 N N . VAL A 1 249 ? 1.558 -0.795 12.313 1.00 83.81 249 VAL A N 1
ATOM 2055 C CA . VAL A 1 249 ? 2.469 -0.016 13.158 1.00 83.81 249 VAL A CA 1
ATOM 2056 C C . VAL A 1 249 ? 1.918 1.390 13.401 1.00 83.81 249 VAL A C 1
ATOM 2058 O O . VAL A 1 249 ? 1.819 1.819 14.553 1.00 83.81 249 VAL A O 1
ATOM 2061 N N . ILE A 1 250 ? 1.477 2.080 12.341 1.00 83.88 250 ILE A N 1
ATOM 2062 C CA . ILE A 1 250 ? 0.855 3.409 12.453 1.00 83.88 250 ILE A CA 1
ATOM 2063 C C . ILE A 1 250 ? -0.335 3.346 13.409 1.00 83.88 250 ILE A C 1
ATOM 2065 O O . ILE A 1 250 ? -0.443 4.151 14.332 1.00 83.88 250 ILE A O 1
ATOM 2069 N N . TYR A 1 251 ? -1.225 2.375 13.225 1.00 82.50 251 TYR A N 1
ATOM 2070 C CA . TYR A 1 251 ? -2.406 2.259 14.061 1.00 82.50 251 TYR A CA 1
ATOM 2071 C C . TYR A 1 251 ? -2.056 1.996 15.533 1.00 82.50 251 TYR A C 1
ATOM 2073 O O . TYR A 1 251 ? -2.603 2.669 16.407 1.00 82.50 251 TYR A O 1
ATOM 2081 N N . ALA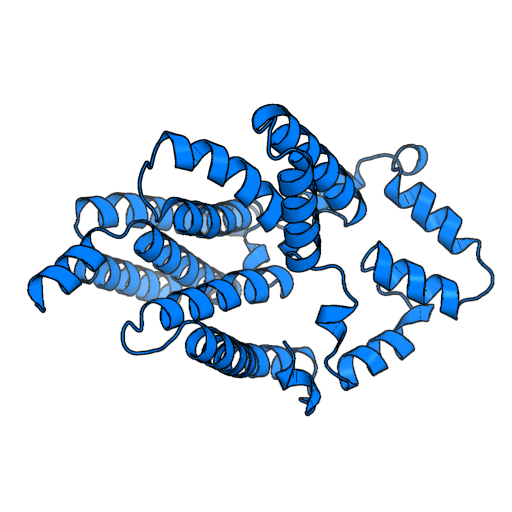 A 1 252 ? -1.128 1.076 15.812 1.00 80.94 252 ALA A N 1
ATOM 2082 C CA . ALA A 1 252 ? -0.698 0.749 17.171 1.00 80.94 252 ALA A CA 1
ATOM 2083 C C . ALA A 1 252 ? -0.130 1.975 17.906 1.00 80.94 252 ALA A C 1
ATOM 2085 O O . ALA A 1 252 ? -0.487 2.242 19.053 1.00 80.94 252 ALA A O 1
ATOM 2086 N N . ILE A 1 253 ? 0.690 2.776 17.227 1.00 82.94 253 ILE A N 1
ATOM 2087 C CA . ILE A 1 253 ? 1.334 3.953 17.825 1.00 82.94 253 ILE A CA 1
ATOM 2088 C C . ILE A 1 253 ? 0.341 5.093 18.038 1.00 82.94 253 ILE A C 1
ATOM 2090 O O . ILE A 1 253 ? 0.376 5.781 19.063 1.00 82.94 253 ILE A O 1
ATOM 2094 N N . PHE A 1 254 ? -0.608 5.271 17.118 1.00 83.25 254 PHE A N 1
ATOM 2095 C CA . PHE A 1 254 ? -1.626 6.309 17.256 1.00 83.25 254 PHE A CA 1
ATOM 2096 C C . PHE A 1 254 ? -2.617 6.049 18.405 1.00 83.25 254 PHE A C 1
ATOM 2098 O O . PHE A 1 254 ? -3.273 6.996 18.850 1.00 83.25 254 PHE A O 1
ATOM 2105 N N . GLN A 1 255 ? -2.665 4.831 18.960 1.00 79.62 255 GLN A N 1
ATOM 2106 C CA . GLN A 1 255 ? -3.409 4.525 20.190 1.00 79.62 255 GLN A CA 1
ATOM 2107 C C . GLN A 1 255 ? -2.746 5.068 21.469 1.00 79.62 255 GLN A C 1
ATOM 2109 O O . GLN A 1 255 ? -3.411 5.190 22.501 1.00 79.62 255 GLN A O 1
ATOM 2114 N N . ILE A 1 256 ? -1.461 5.443 21.431 1.00 80.69 256 ILE A N 1
ATOM 2115 C CA . ILE A 1 256 ? -0.724 5.919 22.611 1.00 80.69 256 ILE A CA 1
ATOM 2116 C C . ILE A 1 256 ? -1.183 7.341 22.969 1.00 80.69 256 ILE A C 1
ATOM 2118 O O . ILE A 1 256 ? -0.664 8.335 22.468 1.00 80.69 256 ILE A O 1
ATOM 2122 N N . LYS A 1 257 ? -2.179 7.477 23.850 1.00 78.75 257 LYS A N 1
ATOM 2123 C CA . LYS A 1 257 ? -2.809 8.776 24.175 1.00 78.75 257 LYS A CA 1
ATOM 2124 C C . LYS A 1 257 ? -1.848 9.833 24.735 1.00 78.75 257 LYS A C 1
ATOM 2126 O O . LYS A 1 257 ? -2.085 11.011 24.512 1.00 78.75 257 LYS A O 1
ATOM 2131 N N . LYS A 1 258 ? -0.777 9.419 25.420 1.00 83.75 258 LYS A N 1
ATOM 2132 C CA . LYS A 1 258 ? 0.177 10.317 26.097 1.00 83.75 258 LYS A CA 1
ATOM 2133 C C . LYS A 1 258 ? 1.058 11.142 25.147 1.00 83.75 258 LYS A C 1
ATOM 2135 O O . LYS A 1 258 ? 1.660 12.108 25.591 1.00 83.75 258 LYS A O 1
ATOM 2140 N N . LEU A 1 259 ? 1.160 10.763 23.870 1.00 85.75 259 LEU A N 1
ATOM 2141 C CA . LEU A 1 259 ? 2.069 11.399 22.913 1.00 85.75 259 LEU A CA 1
ATOM 2142 C C . LEU A 1 259 ? 1.337 12.356 21.962 1.00 85.75 259 LEU A C 1
ATOM 2144 O O . LEU A 1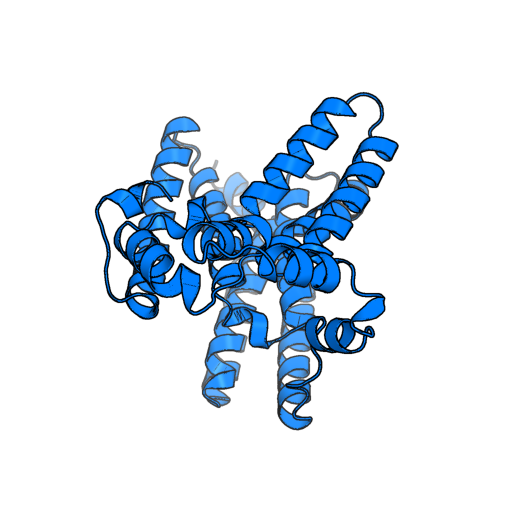 259 ? 0.237 12.059 21.481 1.00 85.75 259 LEU A O 1
ATOM 2148 N N . ASN A 1 260 ? 2.002 13.461 21.619 1.00 89.81 260 ASN A N 1
ATOM 2149 C CA . ASN A 1 260 ? 1.551 14.387 20.580 1.00 89.81 260 ASN A CA 1
ATOM 2150 C C . ASN A 1 260 ? 1.600 13.727 19.193 1.00 89.81 260 ASN A C 1
ATOM 2152 O O . ASN A 1 260 ? 2.432 12.857 18.932 1.00 89.81 260 ASN A O 1
ATOM 2156 N N . ASN A 1 261 ? 0.736 14.173 18.274 1.00 86.75 261 ASN A N 1
ATOM 2157 C CA . ASN A 1 261 ? 0.634 13.593 16.926 1.00 86.75 261 ASN A CA 1
ATOM 2158 C C . ASN A 1 261 ? 1.951 13.656 16.140 1.00 86.75 261 ASN A C 1
ATOM 2160 O O . ASN A 1 261 ? 2.252 12.730 15.399 1.00 86.75 261 ASN A O 1
ATOM 2164 N N . PHE A 1 262 ? 2.756 14.702 16.338 1.00 87.00 262 PHE A N 1
ATOM 2165 C CA . PHE A 1 262 ? 4.074 14.814 15.712 1.00 87.00 262 PHE A CA 1
ATOM 2166 C C . PHE A 1 262 ? 5.034 13.710 16.185 1.00 87.00 262 PHE A C 1
ATOM 2168 O O . PHE A 1 262 ? 5.609 12.993 15.371 1.00 87.00 262 PHE A O 1
ATOM 2175 N N . VAL A 1 263 ? 5.126 13.503 17.503 1.00 88.12 263 VAL A N 1
ATOM 2176 C CA . VAL A 1 263 ? 5.972 12.460 18.108 1.00 88.12 263 VAL A CA 1
ATOM 2177 C C . VAL A 1 263 ? 5.499 11.067 17.694 1.00 88.12 263 VAL A C 1
ATOM 2179 O O . VAL A 1 263 ? 6.317 10.211 17.373 1.00 88.12 263 VAL A O 1
ATOM 2182 N N . LYS A 1 264 ? 4.179 10.846 17.632 1.00 86.44 264 LYS A N 1
ATOM 2183 C CA . LYS A 1 264 ? 3.594 9.595 17.122 1.00 86.44 264 LYS A CA 1
ATOM 2184 C C . LYS A 1 264 ? 4.016 9.301 15.689 1.00 86.44 264 LYS A C 1
ATOM 2186 O O . LYS A 1 264 ? 4.354 8.162 15.399 1.00 86.44 264 LYS A O 1
ATOM 2191 N N . SER A 1 265 ? 4.000 10.298 14.807 1.00 84.81 265 SER A N 1
ATOM 2192 C CA . SER A 1 265 ? 4.417 10.116 13.414 1.00 84.81 265 SER A CA 1
ATOM 2193 C C . SER A 1 265 ? 5.897 9.747 13.301 1.00 84.81 265 SER A C 1
ATOM 2195 O O . SER A 1 265 ? 6.227 8.827 12.558 1.00 84.81 265 SER A O 1
ATOM 2197 N N . ILE A 1 266 ? 6.773 10.400 14.075 1.00 85.88 266 ILE A N 1
ATOM 2198 C CA . ILE A 1 266 ? 8.207 10.064 14.111 1.00 85.88 266 ILE A CA 1
ATOM 2199 C C . ILE A 1 266 ? 8.405 8.639 14.628 1.00 85.88 266 ILE A C 1
ATOM 2201 O O . ILE A 1 266 ? 9.068 7.832 13.984 1.00 85.88 266 ILE A O 1
ATOM 2205 N N . LEU A 1 267 ? 7.782 8.305 15.760 1.00 86.56 267 LEU A N 1
ATOM 2206 C CA . LEU A 1 267 ? 7.888 6.975 16.356 1.00 86.56 267 LEU A CA 1
ATOM 2207 C C . LEU A 1 267 ? 7.338 5.901 15.406 1.00 86.56 267 LEU A C 1
ATOM 2209 O O . LEU A 1 267 ? 7.925 4.829 15.295 1.00 86.56 267 LEU A O 1
ATOM 2213 N N . ALA A 1 268 ? 6.269 6.203 14.663 1.00 85.44 268 ALA A N 1
ATOM 2214 C CA . ALA A 1 268 ? 5.746 5.321 13.625 1.00 85.44 268 ALA A CA 1
ATOM 2215 C C . ALA A 1 268 ? 6.747 5.075 12.506 1.00 85.44 268 ALA A C 1
ATOM 2217 O O . ALA A 1 268 ? 6.981 3.913 12.195 1.00 85.44 268 ALA A O 1
ATOM 2218 N N . SER A 1 269 ? 7.381 6.108 11.956 1.00 84.06 269 SER A N 1
ATOM 2219 C CA . SER A 1 269 ? 8.415 5.908 10.932 1.00 84.06 269 SER A CA 1
ATOM 2220 C C . SER A 1 269 ? 9.594 5.094 11.478 1.00 84.06 269 SER A C 1
ATOM 2222 O O . SER A 1 269 ? 9.998 4.124 10.843 1.00 84.06 269 SER A O 1
ATOM 2224 N N . VAL A 1 270 ? 10.076 5.366 12.697 1.00 83.94 270 VAL A N 1
ATOM 2225 C CA . VAL A 1 270 ? 11.180 4.593 13.304 1.00 83.94 270 VAL A CA 1
ATOM 2226 C C . VAL A 1 270 ? 10.814 3.115 13.478 1.00 83.94 270 VAL A C 1
ATOM 2228 O O . VAL A 1 270 ? 11.591 2.238 13.102 1.00 83.94 270 VAL A O 1
ATOM 2231 N N . VAL A 1 271 ? 9.628 2.814 14.014 1.00 85.38 271 VAL A N 1
ATOM 2232 C CA . VAL A 1 271 ? 9.199 1.423 14.227 1.00 85.38 271 VAL A CA 1
ATOM 2233 C C . VAL A 1 271 ? 8.924 0.725 12.898 1.00 85.38 271 VAL A C 1
ATOM 2235 O O . VAL A 1 271 ? 9.316 -0.428 12.737 1.00 85.38 271 VAL A O 1
ATOM 2238 N N . ILE A 1 272 ? 8.298 1.404 11.930 1.00 82.88 272 ILE A N 1
ATOM 2239 C CA . ILE A 1 272 ? 8.110 0.865 10.576 1.00 82.88 272 ILE A CA 1
ATOM 2240 C C . ILE A 1 272 ? 9.472 0.505 9.992 1.00 82.88 272 ILE A C 1
ATOM 2242 O O . ILE A 1 272 ? 9.650 -0.624 9.554 1.00 82.88 272 ILE A O 1
ATOM 2246 N N . ASN A 1 273 ? 10.450 1.403 10.071 1.00 79.50 273 ASN A N 1
ATOM 2247 C CA . ASN A 1 273 ? 11.799 1.149 9.587 1.00 79.50 273 ASN A CA 1
ATOM 2248 C C . ASN A 1 273 ? 12.472 -0.025 10.275 1.00 79.50 273 ASN A C 1
ATOM 2250 O O . ASN A 1 273 ? 13.058 -0.864 9.598 1.00 79.50 273 ASN A O 1
ATOM 2254 N N . PHE A 1 274 ? 12.326 -0.155 11.591 1.00 81.25 274 PHE A N 1
ATOM 2255 C CA . PHE A 1 274 ? 12.862 -1.306 12.305 1.00 81.25 274 PHE A CA 1
ATOM 2256 C C . PHE A 1 274 ? 12.219 -2.617 11.825 1.00 81.25 274 PHE A C 1
ATOM 2258 O O . PHE A 1 274 ? 12.924 -3.551 11.444 1.00 81.25 274 PHE A O 1
ATOM 2265 N N . VAL A 1 275 ? 10.886 -2.680 11.749 1.00 78.75 275 VAL A N 1
ATOM 2266 C CA . VAL A 1 275 ? 10.180 -3.904 11.333 1.00 78.75 275 VAL A CA 1
ATOM 2267 C C . VAL A 1 275 ? 10.442 -4.233 9.860 1.00 78.75 275 VAL A C 1
ATOM 2269 O O . VAL A 1 275 ? 10.630 -5.396 9.501 1.00 78.75 275 VAL A O 1
ATOM 2272 N N . LEU A 1 276 ? 10.503 -3.218 9.000 1.00 76.06 276 LEU A N 1
ATOM 2273 C CA . LEU A 1 276 ? 10.794 -3.391 7.582 1.00 76.06 276 LEU A CA 1
ATOM 2274 C C . LEU A 1 276 ? 12.260 -3.710 7.321 1.00 76.06 276 LEU A C 1
ATOM 2276 O O . LEU A 1 276 ? 12.543 -4.425 6.364 1.00 76.06 276 LEU A O 1
ATOM 2280 N N . SER A 1 277 ? 13.187 -3.259 8.168 1.00 72.25 277 SER A N 1
ATOM 2281 C CA . SER A 1 277 ? 14.612 -3.534 7.990 1.00 72.25 277 SER A CA 1
ATOM 2282 C C . SER A 1 277 ? 14.906 -5.036 7.985 1.00 72.25 277 SER A C 1
ATOM 2284 O O . SER A 1 277 ? 15.656 -5.487 7.129 1.00 72.25 277 SER A O 1
ATOM 2286 N N . GLY A 1 278 ? 14.230 -5.839 8.818 1.00 73.75 278 GLY A N 1
ATOM 2287 C CA . GLY A 1 278 ? 14.348 -7.303 8.785 1.00 73.75 278 GLY A CA 1
ATOM 2288 C C . GLY A 1 278 ? 13.912 -7.918 7.448 1.00 73.75 278 GLY A C 1
ATOM 2289 O O . GLY A 1 278 ? 14.573 -8.815 6.924 1.00 73.75 278 GLY A O 1
ATOM 2290 N N . LEU A 1 279 ? 12.840 -7.394 6.845 1.00 70.44 279 LEU A N 1
ATOM 2291 C CA . LEU A 1 279 ? 12.381 -7.819 5.517 1.00 70.44 279 LEU A CA 1
ATOM 2292 C C . LEU A 1 279 ? 13.325 -7.341 4.404 1.00 70.44 279 LEU A C 1
ATOM 2294 O O . LEU A 1 279 ? 13.565 -8.068 3.442 1.00 70.44 279 LEU A O 1
ATOM 2298 N N . ILE A 1 280 ? 13.873 -6.132 4.541 1.00 67.94 280 ILE A N 1
ATOM 2299 C CA . ILE A 1 280 ? 14.805 -5.527 3.585 1.00 67.94 280 ILE A CA 1
ATOM 2300 C C . ILE A 1 280 ? 16.159 -6.245 3.622 1.00 67.94 280 ILE A C 1
ATOM 2302 O O . ILE A 1 280 ? 16.713 -6.506 2.560 1.00 67.94 280 ILE A O 1
ATOM 2306 N N . ILE A 1 281 ? 16.669 -6.632 4.796 1.00 71.25 281 ILE A N 1
ATOM 2307 C CA . ILE A 1 281 ? 17.893 -7.440 4.922 1.00 71.25 281 ILE A CA 1
ATOM 2308 C C . ILE A 1 281 ? 17.707 -8.778 4.211 1.00 71.25 281 ILE A C 1
ATOM 2310 O O . ILE A 1 281 ? 18.550 -9.156 3.403 1.00 71.25 281 ILE A O 1
ATOM 2314 N N . ASN A 1 282 ? 16.595 -9.472 4.472 1.00 67.62 282 ASN A N 1
ATOM 2315 C CA . ASN A 1 282 ? 16.334 -10.776 3.863 1.00 67.62 282 ASN A CA 1
ATOM 2316 C C . ASN A 1 282 ? 16.149 -10.681 2.334 1.00 67.62 282 ASN A C 1
ATOM 2318 O O . ASN A 1 282 ? 16.529 -11.588 1.603 1.00 67.62 282 ASN A O 1
ATOM 2322 N N . GLY A 1 283 ? 15.587 -9.572 1.837 1.00 65.25 283 GLY A N 1
ATOM 2323 C CA . GLY A 1 283 ? 15.366 -9.361 0.403 1.00 65.25 283 GLY A CA 1
ATOM 2324 C C . GLY A 1 283 ? 16.563 -8.791 -0.370 1.00 65.25 283 GLY A C 1
ATOM 2325 O O . GLY A 1 283 ? 16.783 -9.174 -1.517 1.00 65.25 283 GLY A O 1
ATOM 2326 N N . TYR A 1 284 ? 17.319 -7.862 0.223 1.00 63.38 284 TYR A N 1
ATOM 2327 C CA . TYR A 1 284 ? 18.304 -7.016 -0.474 1.00 63.38 284 TYR A CA 1
ATOM 2328 C C . TYR A 1 284 ? 19.715 -7.067 0.132 1.00 63.38 284 TYR A C 1
ATOM 2330 O O . TYR A 1 284 ? 20.648 -6.506 -0.441 1.00 63.38 284 TYR A O 1
ATOM 2338 N N . GLY A 1 285 ? 19.896 -7.735 1.275 1.00 63.25 285 GLY A N 1
ATOM 2339 C CA . GLY A 1 285 ? 21.202 -8.056 1.856 1.00 63.25 285 GLY A CA 1
ATOM 2340 C C . GLY A 1 285 ? 21.980 -6.898 2.491 1.00 63.25 285 GLY A C 1
ATOM 2341 O O . GLY A 1 285 ? 23.070 -7.140 3.005 1.00 63.25 285 GLY A O 1
ATOM 2342 N N . ARG A 1 286 ? 21.479 -5.650 2.464 1.00 64.00 286 ARG A N 1
ATOM 2343 C CA . ARG A 1 286 ? 22.152 -4.466 3.043 1.00 64.00 286 ARG A CA 1
ATOM 2344 C C . ARG A 1 286 ? 21.153 -3.432 3.582 1.00 64.00 286 ARG A C 1
ATOM 2346 O O . ARG A 1 286 ? 20.081 -3.252 3.013 1.00 64.00 286 ARG A O 1
ATOM 2353 N N . ILE A 1 287 ? 21.543 -2.729 4.649 1.00 64.38 287 ILE A N 1
ATOM 2354 C CA . ILE A 1 287 ? 20.863 -1.546 5.209 1.00 64.38 287 ILE A CA 1
ATOM 2355 C C . ILE A 1 287 ? 21.802 -0.351 5.043 1.00 64.38 287 ILE A C 1
ATOM 2357 O O . ILE A 1 287 ? 23.007 -0.488 5.249 1.00 64.38 287 ILE A O 1
ATOM 2361 N N . ASN A 1 288 ? 21.263 0.812 4.682 1.00 68.25 288 ASN A N 1
ATOM 2362 C CA . ASN A 1 288 ? 22.025 2.053 4.540 1.00 68.25 288 ASN A CA 1
ATOM 2363 C C . ASN A 1 288 ? 21.374 3.181 5.354 1.00 68.25 288 ASN A C 1
ATOM 2365 O O . ASN A 1 288 ? 20.186 3.104 5.619 1.00 68.25 288 ASN A O 1
ATOM 2369 N N . LEU A 1 289 ? 22.090 4.251 5.718 1.00 65.94 289 LEU A N 1
ATOM 2370 C CA . LEU A 1 289 ? 21.555 5.334 6.576 1.00 65.94 289 LEU A CA 1
ATOM 2371 C C . LEU A 1 289 ? 20.248 5.955 6.049 1.00 65.94 289 LEU A C 1
ATOM 2373 O O . LEU A 1 289 ? 19.369 6.340 6.817 1.00 65.94 289 LEU A O 1
ATOM 2377 N N . LEU A 1 290 ? 20.094 6.001 4.726 1.00 66.94 290 LEU A N 1
ATOM 2378 C CA . LEU A 1 290 ? 18.896 6.507 4.061 1.00 66.94 290 LEU A CA 1
ATOM 2379 C C . LEU A 1 290 ? 17.656 5.617 4.251 1.00 66.94 290 LEU A C 1
ATOM 2381 O O . LEU A 1 290 ? 16.555 6.067 3.939 1.00 66.94 290 LEU A O 1
ATOM 2385 N N . THR A 1 291 ? 17.784 4.405 4.812 1.00 65.75 291 THR A N 1
ATOM 2386 C CA . THR A 1 291 ? 16.615 3.602 5.208 1.00 65.75 291 THR A CA 1
ATOM 2387 C C . THR A 1 291 ? 15.751 4.315 6.234 1.00 65.75 291 THR A C 1
ATOM 2389 O O . THR A 1 291 ? 14.582 3.999 6.321 1.00 65.75 291 THR A O 1
ATOM 2392 N N . ILE A 1 292 ? 16.283 5.276 6.995 1.00 62.12 292 ILE A N 1
ATOM 2393 C CA . ILE A 1 292 ? 15.516 6.018 8.009 1.00 62.12 292 ILE A CA 1
ATOM 2394 C C . ILE A 1 292 ? 14.379 6.849 7.378 1.00 62.12 292 ILE A C 1
ATOM 2396 O O . ILE A 1 292 ? 13.414 7.174 8.062 1.00 62.12 292 ILE A O 1
ATOM 2400 N N . PHE A 1 293 ? 14.460 7.173 6.082 1.00 60.72 293 PHE A N 1
ATOM 2401 C CA . PHE A 1 293 ? 13.487 8.025 5.383 1.00 60.72 293 PHE A CA 1
ATOM 2402 C C . PHE A 1 293 ? 12.313 7.276 4.723 1.00 60.72 293 PHE A C 1
ATOM 2404 O O . PHE A 1 293 ? 11.645 7.837 3.856 1.00 60.72 293 PHE A O 1
ATOM 2411 N N . TRP A 1 294 ? 12.056 6.037 5.135 1.00 57.03 294 TRP A N 1
ATOM 2412 C CA . TRP A 1 294 ? 10.856 5.264 4.777 1.00 57.03 294 TR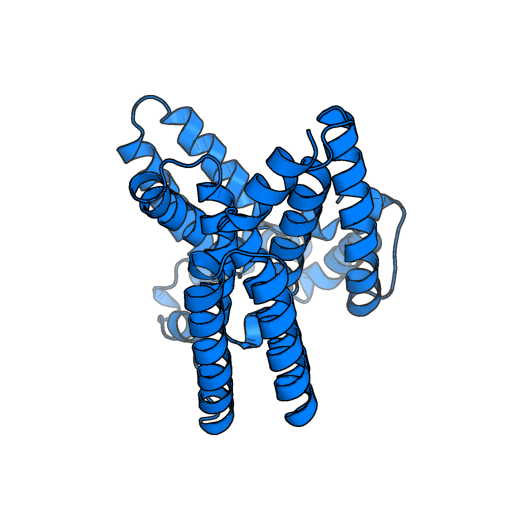P A CA 1
ATOM 2413 C C . TRP A 1 294 ? 9.634 5.699 5.603 1.00 57.03 294 TRP A C 1
ATOM 2415 O O . TRP A 1 294 ? 8.524 5.733 5.021 1.00 57.03 294 TRP A O 1
#

Mean predicted aligned error: 8.75 Å

Foldseek 3Di:
DVVVVLVVQQPQLLVLLLLLLVLLLVLLVVVVVVNVVVSVVSLVVSLVVSVVRYPPVNSVVSNVLSVVSVVLVVVCVVVVVQQDAPLNVVVPPPLVPQPLNVVLVVLVPDPPLQSSQLCCCQQQVDHDPSCVVVCLVCLQLVNSVVRHDFLVNLVVVLVVLCVVCVVPNVVSLVVSLVVLVVSCSSNSNDLRSQLNNQLSVQLVVQVVVPVDPSSSSVSNSVSSSVVCSNPVCLSVDPSSCLNSVLVVLLVVLVPPVVDDPVVSVLVSLVVSLVVCVVVSCVVSVDDDPSSSVD

Radius of gyration: 20.85 Å; Cα contacts (8 Å, |Δi|>4): 257; chains: 1; bounding box: 46×50×64 Å